Protein AF-A0A367FT89-F1 (afdb_monomer_lite)

Structure (mmCIF, N/CA/C/O backbone):
data_AF-A0A367FT89-F1
#
_entry.id   AF-A0A367FT89-F1
#
loop_
_atom_site.group_PDB
_atom_site.id
_atom_site.type_symbol
_atom_site.label_atom_id
_atom_site.label_alt_id
_atom_site.label_comp_id
_atom_site.label_asym_id
_atom_site.label_entity_id
_atom_site.label_seq_id
_atom_site.pdbx_PDB_ins_code
_atom_site.Cartn_x
_atom_site.Cartn_y
_atom_site.Cartn_z
_atom_site.occupancy
_atom_site.B_iso_or_equiv
_atom_site.auth_seq_id
_atom_site.auth_comp_id
_atom_site.auth_asym_id
_atom_site.auth_atom_id
_atom_site.pdbx_PDB_model_num
ATOM 1 N N . VAL A 1 1 ? -3.694 16.862 -49.836 1.00 70.50 1 VAL A N 1
ATOM 2 C CA . VAL A 1 1 ? -4.440 15.601 -49.627 1.00 70.50 1 VAL A CA 1
ATOM 3 C C . VAL A 1 1 ? -3.427 14.563 -49.186 1.00 70.50 1 VAL A C 1
ATOM 5 O O . VAL A 1 1 ? -2.463 14.368 -49.916 1.00 70.50 1 VAL A O 1
ATOM 8 N N . ASP A 1 2 ? -3.569 13.996 -47.986 1.00 71.12 2 ASP A N 1
ATOM 9 C CA . ASP A 1 2 ? -2.770 12.832 -47.578 1.00 71.12 2 ASP A CA 1
ATOM 10 C C . ASP A 1 2 ? -3.384 11.594 -48.240 1.00 71.12 2 ASP A C 1
ATOM 12 O O . ASP A 1 2 ? -4.555 11.295 -48.029 1.00 71.12 2 ASP A O 1
ATOM 16 N N . LEU A 1 3 ? -2.619 10.942 -49.113 1.00 81.75 3 LEU A N 1
ATOM 17 C CA . LEU A 1 3 ? -3.072 9.795 -49.907 1.00 81.75 3 LEU A CA 1
ATOM 18 C C . LEU A 1 3 ? -2.731 8.453 -49.251 1.00 81.75 3 LEU A C 1
ATOM 20 O O . LEU A 1 3 ? -3.185 7.413 -49.713 1.00 81.75 3 LEU A O 1
ATOM 24 N N . THR A 1 4 ? -1.899 8.472 -48.210 1.00 81.75 4 THR A N 1
ATOM 25 C CA . THR A 1 4 ? -1.273 7.266 -47.648 1.00 81.75 4 THR A CA 1
ATOM 26 C C . THR A 1 4 ? -1.582 7.071 -46.171 1.00 81.75 4 THR A C 1
ATOM 28 O O . THR A 1 4 ? -1.425 5.964 -45.664 1.00 81.75 4 THR A O 1
ATOM 31 N N . GLY A 1 5 ? -2.000 8.130 -45.469 1.00 80.12 5 GLY A N 1
ATOM 32 C CA . GLY A 1 5 ? -2.247 8.096 -44.028 1.00 80.12 5 GLY A CA 1
ATOM 33 C C . GLY A 1 5 ? -0.973 7.890 -43.206 1.00 80.12 5 GLY A C 1
ATOM 34 O O . GLY A 1 5 ? -1.047 7.584 -42.018 1.00 80.12 5 GLY A O 1
ATOM 35 N N . TRP A 1 6 ? 0.213 8.034 -43.813 1.00 84.50 6 TRP A N 1
ATOM 36 C CA . TRP A 1 6 ? 1.487 7.776 -43.137 1.00 84.50 6 TRP A CA 1
ATOM 37 C C . TRP A 1 6 ? 1.788 8.779 -42.020 1.00 84.50 6 TRP A C 1
ATOM 39 O O . TRP A 1 6 ? 2.529 8.469 -41.092 1.00 84.50 6 TRP A O 1
ATOM 49 N N . ASN A 1 7 ? 1.217 9.979 -42.106 1.00 86.12 7 ASN A N 1
ATOM 50 C CA . ASN A 1 7 ? 1.410 11.030 -41.110 1.00 86.12 7 ASN A CA 1
ATOM 51 C C . ASN A 1 7 ? 0.340 11.015 -40.010 1.00 86.12 7 ASN A C 1
ATOM 53 O O . ASN A 1 7 ? 0.368 11.873 -39.125 1.00 86.12 7 ASN A O 1
ATOM 57 N N . ASP A 1 8 ? -0.599 10.067 -40.058 1.00 87.06 8 ASP A N 1
ATOM 58 C CA . ASP A 1 8 ? -1.586 9.896 -39.003 1.00 87.06 8 ASP A CA 1
ATOM 59 C C . ASP A 1 8 ? -0.910 9.359 -37.733 1.00 87.06 8 ASP A C 1
ATOM 61 O O . ASP A 1 8 ? -0.255 8.313 -37.728 1.00 87.06 8 ASP A O 1
ATOM 65 N N . LYS A 1 9 ? -1.062 10.095 -36.630 1.00 82.56 9 LYS A N 1
ATOM 66 C CA . LYS A 1 9 ? -0.459 9.737 -35.345 1.00 82.56 9 LYS A CA 1
ATOM 67 C C . LYS A 1 9 ? -1.083 8.476 -34.762 1.00 82.56 9 LYS A C 1
ATOM 69 O O . LYS A 1 9 ? -0.363 7.733 -34.090 1.00 82.56 9 LYS A O 1
ATOM 74 N N . ASP A 1 10 ? -2.346 8.194 -35.069 1.00 82.88 10 ASP A N 1
ATOM 75 C CA . ASP A 1 10 ? -3.056 7.026 -34.548 1.00 82.88 10 ASP A CA 1
ATOM 76 C C . ASP A 1 10 ? -2.460 5.716 -35.098 1.00 82.88 10 ASP A C 1
ATOM 78 O O . ASP A 1 10 ? -2.379 4.705 -34.392 1.00 82.88 10 ASP A O 1
ATOM 82 N N . ASN A 1 11 ? -1.874 5.763 -36.301 1.00 89.12 11 ASN A N 1
ATOM 83 C CA . ASN A 1 11 ? -1.156 4.636 -36.903 1.00 89.12 11 ASN A CA 1
ATOM 84 C C . ASN A 1 11 ? 0.139 4.263 -36.163 1.00 89.12 11 ASN A C 1
ATOM 86 O O . ASN A 1 11 ? 0.617 3.131 -36.269 1.00 89.12 11 ASN A O 1
ATOM 90 N N . THR A 1 12 ? 0.691 5.164 -35.347 1.00 87.25 12 THR A N 1
ATOM 91 C CA . THR A 1 12 ? 1.943 4.917 -34.616 1.00 87.25 12 THR A CA 1
ATOM 92 C C . THR A 1 12 ? 1.822 3.732 -33.657 1.00 87.25 12 THR A C 1
ATOM 94 O O . THR A 1 12 ? 2.741 2.916 -33.557 1.00 87.25 12 THR A O 1
ATOM 97 N N . LEU A 1 13 ? 0.702 3.623 -32.935 1.00 88.06 13 LEU A N 1
ATOM 98 C CA . LEU A 1 13 ? 0.485 2.525 -31.988 1.00 88.06 13 LEU A CA 1
ATOM 99 C C . LEU A 1 13 ? 0.281 1.195 -32.716 1.00 88.06 13 LEU A C 1
ATOM 101 O O . LEU A 1 13 ? 0.865 0.188 -32.316 1.00 88.06 13 LEU A O 1
ATOM 105 N N . LEU A 1 14 ? -0.476 1.214 -33.817 1.00 91.00 14 LEU A N 1
ATOM 106 C CA . LEU A 1 14 ? -0.692 0.052 -34.680 1.00 91.00 14 LEU A CA 1
ATOM 107 C C . LEU A 1 14 ? 0.632 -0.506 -35.204 1.00 91.00 14 LEU A C 1
ATOM 109 O O . LEU A 1 14 ? 0.883 -1.705 -35.088 1.00 91.00 14 LEU A O 1
ATOM 113 N N . TRP A 1 15 ? 1.509 0.354 -35.720 1.00 93.50 15 TRP A N 1
ATOM 114 C CA . TRP A 1 15 ? 2.796 -0.084 -36.256 1.00 93.50 15 TRP A CA 1
ATOM 115 C C . TRP A 1 15 ? 3.766 -0.548 -35.177 1.00 93.50 15 TRP A C 1
ATOM 117 O O . TRP A 1 15 ? 4.441 -1.556 -35.374 1.00 93.50 15 TRP A O 1
ATOM 127 N N . ARG A 1 16 ? 3.828 0.129 -34.021 1.00 94.31 16 ARG A N 1
ATOM 128 C CA . ARG A 1 16 ? 4.668 -0.328 -32.900 1.00 94.31 16 ARG A CA 1
ATOM 129 C C . ARG A 1 16 ? 4.231 -1.696 -32.393 1.00 94.31 16 ARG A C 1
ATOM 131 O O . ARG A 1 16 ? 5.089 -2.531 -32.117 1.00 94.31 16 ARG A O 1
ATOM 138 N N . LYS A 1 17 ? 2.918 -1.927 -32.302 1.00 94.50 17 LYS A N 1
ATOM 139 C CA . LYS A 1 17 ? 2.364 -3.233 -31.949 1.00 94.50 17 LYS A CA 1
ATOM 140 C C . LYS A 1 17 ? 2.741 -4.282 -32.991 1.00 94.50 17 LYS A C 1
ATOM 142 O O . LYS A 1 17 ? 3.370 -5.268 -32.631 1.00 94.50 17 LYS A O 1
ATOM 147 N N . ALA A 1 18 ? 2.439 -4.034 -34.266 1.00 95.25 18 ALA A N 1
ATOM 148 C CA . ALA A 1 18 ? 2.742 -4.974 -35.342 1.00 95.25 18 ALA A CA 1
ATOM 149 C C . ALA A 1 18 ? 4.236 -5.334 -35.384 1.00 95.25 18 ALA A C 1
ATOM 151 O O . ALA A 1 18 ? 4.592 -6.502 -35.499 1.00 95.25 18 ALA A O 1
ATOM 152 N N . TRP A 1 19 ? 5.120 -4.347 -35.231 1.00 96.19 19 TRP A N 1
ATOM 153 C CA . TRP A 1 19 ? 6.561 -4.578 -35.180 1.00 96.19 19 TRP A CA 1
ATOM 154 C C . TRP A 1 19 ? 6.984 -5.438 -33.981 1.00 96.19 19 TRP A C 1
ATOM 156 O O . TRP A 1 19 ? 7.795 -6.352 -34.147 1.00 96.19 19 TRP A O 1
ATOM 166 N N . ALA A 1 20 ? 6.436 -5.175 -32.790 1.00 96.31 20 ALA A N 1
ATOM 167 C CA . ALA A 1 20 ? 6.713 -5.982 -31.604 1.00 96.31 20 ALA A CA 1
ATOM 168 C C . ALA A 1 20 ? 6.235 -7.432 -31.791 1.00 96.31 20 ALA A C 1
ATOM 170 O O . ALA A 1 20 ? 6.992 -8.354 -31.497 1.00 96.31 20 ALA A O 1
ATOM 171 N N . ASP A 1 21 ? 5.034 -7.626 -32.341 1.00 96.50 21 ASP A N 1
ATOM 172 C CA . ASP A 1 21 ? 4.449 -8.943 -32.613 1.00 96.50 21 ASP A CA 1
ATOM 173 C C . ASP A 1 21 ? 5.326 -9.740 -33.599 1.00 96.50 21 ASP A C 1
ATOM 175 O O . ASP A 1 21 ? 5.809 -10.820 -33.262 1.00 96.50 21 ASP A O 1
ATOM 179 N N . PHE A 1 22 ? 5.661 -9.164 -34.762 1.00 96.81 22 PHE A N 1
ATOM 180 C CA . PHE A 1 22 ? 6.540 -9.816 -35.745 1.00 96.81 22 PHE A CA 1
ATOM 181 C C . PHE A 1 22 ? 7.929 -10.145 -35.187 1.00 96.81 22 PHE A C 1
ATOM 183 O O . PHE A 1 22 ? 8.507 -11.185 -35.510 1.00 96.81 22 PHE A O 1
ATOM 190 N N . THR A 1 23 ? 8.489 -9.258 -34.362 1.00 96.94 23 THR A N 1
ATOM 191 C CA . THR A 1 23 ? 9.811 -9.487 -33.769 1.00 96.94 23 THR A CA 1
ATOM 192 C C . THR A 1 23 ? 9.763 -10.614 -32.740 1.00 96.94 23 THR A C 1
ATOM 194 O O . THR A 1 23 ? 10.658 -11.457 -32.720 1.00 96.94 23 THR A O 1
ATOM 197 N N . ASN A 1 24 ? 8.711 -10.673 -31.921 1.00 96.94 24 ASN A N 1
ATOM 198 C CA . ASN A 1 24 ? 8.515 -11.742 -30.943 1.00 96.94 24 ASN A CA 1
ATOM 199 C C . ASN A 1 24 ? 8.315 -13.106 -31.611 1.00 96.94 24 ASN A C 1
ATOM 201 O O . ASN A 1 24 ? 8.936 -14.073 -31.171 1.00 96.94 24 ASN A O 1
ATOM 205 N N . ASP A 1 25 ? 7.550 -13.172 -32.704 1.00 96.81 25 ASP A N 1
ATOM 206 C CA . ASP A 1 25 ? 7.394 -14.393 -33.504 1.00 96.81 25 ASP A CA 1
ATOM 207 C C . ASP A 1 25 ? 8.749 -14.903 -34.013 1.00 96.81 25 ASP A C 1
ATOM 209 O O . ASP A 1 25 ? 9.037 -16.102 -33.998 1.00 96.81 25 ASP A O 1
ATOM 213 N N . PHE A 1 26 ? 9.613 -13.990 -34.466 1.00 97.00 26 PHE A N 1
ATOM 214 C CA . PHE A 1 26 ? 10.950 -14.348 -34.926 1.00 97.00 26 PHE A CA 1
ATOM 215 C C . PHE A 1 26 ? 11.853 -14.800 -33.770 1.00 97.00 26 PHE A C 1
ATOM 217 O O . PHE A 1 26 ? 12.565 -15.795 -33.910 1.00 97.00 26 PHE A O 1
ATOM 224 N N . LEU A 1 27 ? 11.819 -14.112 -32.625 1.00 96.69 27 LEU A N 1
ATOM 225 C CA . LEU A 1 27 ? 12.572 -14.500 -31.428 1.00 96.69 27 LEU A CA 1
ATOM 226 C C . LEU A 1 27 ? 12.170 -15.898 -30.947 1.00 96.69 27 LEU A C 1
ATOM 228 O O . LEU A 1 27 ? 13.041 -16.718 -30.663 1.00 96.69 27 LEU A O 1
ATOM 232 N N . GLU A 1 28 ? 10.874 -16.203 -30.934 1.00 96.19 28 GLU A N 1
ATOM 233 C CA . GLU A 1 28 ? 10.354 -17.516 -30.554 1.00 96.19 28 GLU A CA 1
ATOM 234 C C . GLU A 1 28 ? 10.804 -18.622 -31.515 1.00 96.19 28 GLU A C 1
ATOM 236 O O . GLU A 1 28 ? 11.313 -19.649 -31.067 1.00 96.19 28 GLU A O 1
ATOM 241 N N . ARG A 1 29 ? 10.715 -18.394 -32.833 1.00 96.19 29 ARG A N 1
ATOM 242 C CA . ARG A 1 29 ? 11.187 -19.357 -33.848 1.00 96.19 29 ARG A CA 1
ATOM 243 C C . ARG A 1 29 ? 12.678 -19.672 -33.736 1.00 96.19 29 ARG A C 1
ATOM 245 O O . ARG A 1 29 ? 13.091 -20.764 -34.110 1.00 96.19 29 ARG A O 1
ATOM 252 N N . ASN A 1 30 ? 13.474 -18.734 -33.228 1.00 96.00 30 ASN A N 1
ATOM 253 C CA . ASN A 1 30 ? 14.908 -18.917 -33.001 1.00 96.00 30 ASN A CA 1
ATOM 254 C C . ASN A 1 30 ? 15.244 -19.390 -31.574 1.00 96.00 30 ASN A C 1
ATOM 256 O O . ASN A 1 30 ? 16.420 -19.497 -31.233 1.00 96.00 30 ASN A O 1
ATOM 260 N N . GLY A 1 31 ? 14.242 -19.672 -30.734 1.00 95.06 31 GLY A N 1
ATOM 261 C CA . GLY A 1 31 ? 14.443 -20.158 -29.367 1.00 95.06 31 GLY A CA 1
ATOM 262 C C . GLY A 1 31 ? 14.929 -19.100 -28.368 1.00 95.06 31 GLY A C 1
ATOM 263 O O . GLY A 1 31 ? 15.429 -19.458 -27.304 1.00 95.06 31 GLY A O 1
ATOM 264 N N . SER A 1 32 ? 14.791 -17.808 -28.681 1.00 95.06 32 SER A N 1
ATOM 265 C CA . SER A 1 32 ? 15.163 -16.709 -27.782 1.00 95.06 32 SER A CA 1
ATOM 266 C C . SER A 1 32 ? 14.066 -16.482 -26.726 1.00 95.06 32 SER A C 1
ATOM 268 O O . SER A 1 32 ? 12.891 -16.338 -27.093 1.00 95.06 32 SER A O 1
ATOM 270 N N . PRO A 1 33 ? 14.388 -16.431 -25.419 1.00 93.62 33 PRO A N 1
ATOM 271 C CA . PRO A 1 33 ? 13.406 -16.180 -24.358 1.00 93.62 33 PRO A CA 1
ATOM 272 C C . PRO A 1 33 ? 12.979 -14.707 -24.240 1.00 93.62 33 PRO A C 1
ATOM 274 O O . PRO A 1 33 ? 11.977 -14.403 -23.593 1.00 93.62 33 PRO A O 1
ATOM 277 N N . GLU A 1 34 ? 13.719 -13.776 -24.838 1.00 93.50 34 GLU A N 1
ATOM 278 C CA . GLU A 1 34 ? 13.441 -12.344 -24.785 1.00 93.50 34 GLU A CA 1
ATOM 279 C C . GLU A 1 34 ? 12.112 -12.005 -25.469 1.00 93.50 34 GLU A C 1
ATOM 281 O O . GLU A 1 34 ? 11.731 -12.603 -26.476 1.00 93.50 34 GLU A O 1
ATOM 286 N N . ARG A 1 35 ? 11.394 -11.019 -24.923 1.00 94.06 35 ARG A N 1
ATOM 287 C CA . ARG A 1 35 ? 10.146 -10.503 -25.493 1.00 94.06 35 ARG A CA 1
ATOM 288 C C . ARG A 1 35 ? 10.147 -8.985 -25.472 1.00 94.06 35 ARG A C 1
ATOM 290 O O . ARG A 1 35 ? 10.570 -8.363 -24.496 1.00 94.06 35 ARG A O 1
ATOM 297 N N . ILE A 1 36 ? 9.648 -8.404 -26.551 1.00 93.19 36 ILE A N 1
ATOM 298 C CA . ILE A 1 36 ? 9.508 -6.968 -26.744 1.00 93.19 36 ILE A CA 1
ATOM 299 C C . ILE A 1 36 ? 8.041 -6.595 -26.540 1.00 93.19 36 ILE A C 1
ATOM 301 O O . ILE A 1 36 ? 7.146 -7.234 -27.087 1.00 93.19 36 ILE A O 1
ATOM 305 N N . ASP A 1 37 ? 7.794 -5.548 -25.759 1.00 92.75 37 ASP A N 1
ATOM 306 C CA . ASP A 1 37 ? 6.465 -4.966 -25.572 1.00 92.75 37 ASP A CA 1
ATOM 307 C C . ASP A 1 37 ? 6.507 -3.514 -26.061 1.00 92.75 37 ASP A C 1
ATOM 309 O O . ASP A 1 37 ? 7.448 -2.777 -25.763 1.00 92.75 37 ASP A O 1
ATOM 313 N N . HIS A 1 38 ? 5.509 -3.121 -26.849 1.00 90.50 38 HIS A N 1
ATOM 314 C CA . HIS A 1 38 ? 5.387 -1.769 -27.394 1.00 90.50 38 HIS A CA 1
ATOM 315 C C . HIS A 1 38 ? 4.827 -0.773 -26.371 1.00 90.50 38 HIS A C 1
ATOM 317 O O . HIS A 1 38 ? 4.905 0.439 -26.587 1.00 90.50 38 HIS A O 1
ATOM 323 N N . ARG A 1 39 ? 4.243 -1.282 -25.282 1.00 91.44 39 ARG A N 1
ATOM 324 C CA . ARG A 1 39 ? 3.668 -0.494 -24.197 1.00 91.44 39 ARG A CA 1
ATOM 325 C C . ARG A 1 39 ? 4.749 0.042 -23.268 1.00 91.44 39 ARG A C 1
ATOM 327 O O . ARG A 1 39 ? 5.792 -0.575 -23.050 1.00 91.44 39 ARG A O 1
ATOM 334 N N . SER A 1 40 ? 4.460 1.184 -22.667 1.00 88.94 40 SER A N 1
ATOM 335 C CA . SER A 1 40 ? 5.267 1.765 -21.597 1.00 88.94 40 SER A CA 1
ATOM 336 C C . SER A 1 40 ? 5.265 0.889 -20.335 1.00 88.94 40 SER A C 1
ATOM 338 O O . SER A 1 40 ? 4.369 0.071 -20.120 1.00 88.94 40 SER A O 1
ATOM 340 N N . ASN A 1 41 ? 6.245 1.091 -19.447 1.00 88.62 41 ASN A N 1
ATOM 341 C CA . ASN A 1 41 ? 6.276 0.410 -18.144 1.00 88.62 41 ASN A CA 1
ATOM 342 C C . ASN A 1 41 ? 4.985 0.646 -17.342 1.00 88.62 41 ASN A C 1
ATOM 344 O O . ASN A 1 41 ? 4.451 -0.296 -16.761 1.00 88.62 41 ASN A O 1
ATOM 348 N N . ALA A 1 42 ? 4.448 1.869 -17.384 1.00 88.69 42 ALA A N 1
ATOM 349 C CA . ALA A 1 42 ? 3.207 2.230 -16.704 1.00 88.69 42 ALA A CA 1
ATOM 350 C C . ALA A 1 42 ? 2.005 1.420 -17.221 1.00 88.69 42 ALA A C 1
ATOM 352 O O . ALA A 1 42 ? 1.277 0.826 -16.433 1.00 88.69 42 ALA A O 1
ATOM 353 N N . GLU A 1 43 ? 1.840 1.310 -18.541 1.00 90.19 43 GLU A N 1
ATOM 354 C CA . GLU A 1 43 ? 0.771 0.508 -19.164 1.00 90.19 43 GLU A CA 1
ATOM 355 C C . GLU A 1 43 ? 0.910 -0.998 -18.893 1.00 90.19 43 GLU A C 1
ATOM 357 O O . GLU A 1 43 ? -0.066 -1.745 -18.972 1.00 90.19 43 GLU A O 1
ATOM 362 N N . ARG A 1 44 ? 2.122 -1.459 -18.569 1.00 90.19 44 ARG A N 1
ATOM 363 C CA . ARG A 1 44 ? 2.405 -2.846 -18.179 1.00 90.19 44 ARG A CA 1
ATOM 364 C C . ARG A 1 44 ? 2.266 -3.089 -16.671 1.00 90.19 44 ARG A C 1
ATOM 366 O O . ARG A 1 44 ? 2.411 -4.232 -16.246 1.00 90.19 44 ARG A O 1
ATOM 373 N N . GLY A 1 45 ? 2.020 -2.054 -15.862 1.00 89.12 45 GLY A N 1
ATOM 374 C CA . GLY A 1 45 ? 2.002 -2.157 -14.395 1.00 89.12 45 GLY A CA 1
ATOM 375 C C . GLY A 1 45 ? 3.383 -2.436 -13.779 1.00 89.12 45 GLY A C 1
ATOM 376 O O . GLY A 1 45 ? 3.502 -3.045 -12.709 1.00 89.12 45 GLY A O 1
ATOM 377 N N . ILE A 1 46 ? 4.447 -2.048 -14.482 1.00 89.00 46 ILE A N 1
ATOM 378 C CA . ILE A 1 46 ? 5.830 -2.195 -14.037 1.00 89.00 46 ILE A CA 1
ATOM 379 C C . ILE A 1 46 ? 6.251 -0.883 -13.371 1.00 89.00 46 ILE A C 1
ATOM 381 O O . ILE A 1 46 ? 6.419 0.127 -14.047 1.00 89.00 46 ILE A O 1
ATOM 385 N N . ASP A 1 47 ? 6.498 -0.916 -12.060 1.00 87.81 47 ASP A N 1
ATOM 386 C CA . ASP A 1 47 ? 6.918 0.269 -11.287 1.00 87.81 47 ASP A CA 1
ATOM 387 C C . ASP A 1 47 ? 8.434 0.539 -11.394 1.00 87.81 47 ASP A C 1
ATOM 389 O O . ASP A 1 47 ? 9.009 1.272 -10.593 1.00 87.81 47 ASP A O 1
ATOM 393 N N . GLU A 1 48 ? 9.116 -0.086 -12.356 1.00 91.19 48 GLU A N 1
ATOM 394 C CA . GLU A 1 48 ? 10.545 0.118 -12.586 1.00 91.19 48 GLU A CA 1
ATOM 395 C C . GLU A 1 48 ? 10.801 1.388 -13.398 1.00 91.19 48 GLU A C 1
ATOM 397 O O . GLU A 1 48 ? 10.143 1.668 -14.407 1.00 91.19 48 GLU A O 1
ATOM 402 N N . ILE A 1 49 ? 11.832 2.123 -12.991 1.00 90.69 49 ILE A N 1
ATOM 403 C CA . ILE A 1 49 ? 12.276 3.343 -13.656 1.00 90.69 49 ILE A CA 1
ATOM 404 C C . ILE A 1 49 ? 12.980 2.952 -14.969 1.00 90.69 49 ILE A C 1
ATOM 406 O O . ILE A 1 49 ? 13.906 2.132 -14.939 1.00 90.69 49 ILE A O 1
ATOM 410 N N . PRO A 1 50 ? 12.576 3.507 -16.127 1.00 91.38 50 PRO A N 1
ATOM 411 C CA . PRO A 1 50 ? 13.215 3.208 -17.403 1.00 91.38 50 PRO A CA 1
ATOM 412 C C . PRO A 1 50 ? 14.624 3.810 -17.477 1.00 91.38 50 PRO A C 1
ATOM 414 O O . PRO A 1 50 ? 14.872 4.924 -17.020 1.00 91.38 50 PRO A O 1
ATOM 417 N N . THR A 1 51 ? 15.554 3.084 -18.096 1.00 92.69 51 THR A N 1
ATOM 418 C CA . THR A 1 51 ? 16.914 3.575 -18.359 1.00 92.69 51 THR A CA 1
ATOM 419 C C . THR A 1 51 ? 16.941 4.583 -19.503 1.00 92.69 51 THR A C 1
ATOM 421 O O . THR A 1 51 ? 16.160 4.486 -20.451 1.00 92.69 51 THR A O 1
ATOM 424 N N . VAL A 1 52 ? 17.905 5.500 -19.475 1.00 91.81 52 VAL A N 1
ATOM 425 C CA . VAL A 1 52 ? 18.109 6.497 -20.529 1.00 91.81 52 VAL A CA 1
ATOM 426 C C . VAL A 1 52 ? 18.999 5.931 -21.636 1.00 91.81 52 VAL A C 1
ATOM 428 O O . VAL A 1 52 ? 20.039 5.320 -21.374 1.00 91.81 52 VAL A O 1
ATOM 431 N N . HIS A 1 53 ? 18.628 6.167 -22.897 1.00 90.38 53 HIS A N 1
ATOM 432 C CA . HIS A 1 53 ? 19.465 5.794 -24.035 1.00 90.38 53 HIS A CA 1
ATOM 433 C C . HIS A 1 53 ? 20.805 6.552 -24.005 1.00 90.38 53 HIS A C 1
ATOM 435 O O . HIS A 1 53 ? 20.858 7.785 -24.026 1.00 90.38 53 HIS A O 1
ATOM 441 N N . MET A 1 54 ? 21.906 5.802 -23.972 1.00 88.88 54 MET A N 1
ATOM 442 C CA . MET A 1 54 ? 23.250 6.366 -23.821 1.00 88.88 54 MET A CA 1
ATOM 443 C C . MET A 1 54 ? 23.730 7.134 -25.060 1.00 88.88 54 MET A C 1
ATOM 445 O O . MET A 1 54 ? 24.364 8.181 -24.927 1.00 88.88 54 MET A O 1
ATOM 449 N N . GLY A 1 55 ? 23.402 6.649 -26.258 1.00 90.06 55 GLY A N 1
ATOM 450 C CA . GLY A 1 55 ? 23.991 7.123 -27.510 1.00 90.06 55 GLY A CA 1
ATOM 451 C C . GLY A 1 55 ? 25.388 6.546 -27.771 1.00 90.06 55 GLY A C 1
ATOM 452 O O . GLY A 1 55 ? 26.049 6.004 -26.881 1.00 90.06 55 GLY A O 1
ATOM 453 N N . VAL A 1 56 ? 25.844 6.663 -29.021 1.00 90.31 56 VAL A N 1
ATOM 454 C CA . VAL A 1 56 ? 27.081 6.022 -29.507 1.00 90.31 56 VAL A CA 1
ATOM 455 C C . VAL A 1 56 ? 28.326 6.541 -28.780 1.00 90.31 56 VAL A C 1
ATOM 457 O O . VAL A 1 56 ? 29.153 5.740 -28.349 1.00 90.31 56 VAL A O 1
ATOM 460 N N . ALA A 1 57 ? 28.441 7.859 -28.588 1.00 88.12 57 ALA A N 1
ATOM 461 C CA . ALA A 1 57 ? 29.602 8.480 -27.947 1.00 88.12 57 ALA A CA 1
ATOM 462 C C . ALA A 1 57 ? 29.789 8.005 -26.496 1.00 88.12 57 ALA A C 1
ATOM 464 O O . ALA A 1 57 ? 30.864 7.530 -26.133 1.00 88.12 57 ALA A O 1
ATOM 465 N N . ALA A 1 58 ? 28.724 8.047 -25.687 1.00 87.44 58 ALA A N 1
ATOM 466 C CA . ALA A 1 58 ? 28.788 7.605 -24.297 1.00 87.44 58 ALA A CA 1
ATOM 467 C C . ALA A 1 58 ? 29.088 6.099 -24.189 1.00 87.44 58 ALA A C 1
ATOM 469 O O . ALA A 1 58 ? 29.889 5.686 -23.357 1.00 87.44 58 ALA A O 1
ATOM 470 N N . CYS A 1 59 ? 28.515 5.275 -25.076 1.00 88.69 59 CYS A N 1
ATOM 471 C CA . CYS A 1 59 ? 28.809 3.841 -25.118 1.00 88.69 59 CYS A CA 1
ATOM 472 C C . CYS A 1 59 ? 30.289 3.556 -25.435 1.00 88.69 59 CYS A C 1
ATOM 474 O O . CYS A 1 59 ? 30.900 2.690 -24.812 1.00 88.69 59 CYS A O 1
ATOM 476 N N . GLN A 1 60 ? 30.893 4.293 -26.374 1.00 92.56 60 GLN A N 1
ATOM 477 C CA . GLN A 1 60 ? 32.314 4.141 -26.701 1.00 92.56 60 GLN A CA 1
ATOM 478 C C . GLN A 1 60 ? 33.233 4.560 -25.547 1.00 92.56 60 GLN A C 1
ATOM 480 O O . GLN A 1 60 ? 34.254 3.911 -25.327 1.00 92.56 60 GLN A O 1
ATOM 485 N N . MET A 1 61 ? 32.882 5.618 -24.811 1.00 90.69 61 MET A N 1
ATOM 486 C CA . MET A 1 61 ? 33.642 6.061 -23.637 1.00 90.69 61 MET A CA 1
ATOM 487 C C . MET A 1 61 ? 33.601 5.016 -22.515 1.00 90.69 61 MET A C 1
ATOM 489 O O . MET A 1 61 ? 34.660 4.624 -22.025 1.00 90.69 61 MET A O 1
ATOM 493 N N . GLU A 1 62 ? 32.422 4.470 -22.196 1.00 90.56 62 GLU A N 1
ATOM 494 C CA . GLU A 1 62 ? 32.290 3.399 -21.191 1.00 90.56 62 GLU A CA 1
ATOM 495 C C . GLU A 1 62 ? 33.046 2.128 -21.600 1.00 90.56 62 GLU A C 1
ATOM 497 O O . GLU A 1 62 ? 33.696 1.506 -20.765 1.00 90.56 62 GLU A O 1
ATOM 502 N N . LYS A 1 63 ? 33.040 1.758 -22.893 1.00 90.88 63 LYS A N 1
ATOM 503 C CA . LYS A 1 63 ? 33.837 0.620 -23.397 1.00 90.88 63 LYS A CA 1
ATOM 504 C C . LYS A 1 63 ? 35.340 0.805 -23.186 1.00 90.88 63 LYS A C 1
ATOM 506 O O . LYS A 1 63 ? 36.055 -0.181 -23.050 1.00 90.88 63 LYS A O 1
ATOM 511 N N . LYS A 1 64 ? 35.818 2.051 -23.162 1.00 92.75 64 LYS A N 1
ATOM 512 C CA . LYS A 1 64 ? 37.212 2.401 -22.850 1.00 92.75 64 LYS A CA 1
ATOM 513 C C . LYS A 1 64 ? 37.468 2.544 -21.342 1.00 92.75 64 LYS A C 1
ATOM 515 O O . LYS A 1 64 ? 38.565 2.934 -20.959 1.00 92.75 64 LYS A O 1
ATOM 520 N N . GLY A 1 65 ? 36.478 2.254 -20.496 1.00 90.81 65 GLY A N 1
ATOM 521 C CA . GLY A 1 65 ? 36.568 2.378 -19.040 1.00 90.81 65 GLY A CA 1
ATOM 522 C C . GLY A 1 65 ? 36.378 3.803 -18.510 1.00 90.81 65 GLY A C 1
ATOM 523 O O . GLY A 1 65 ? 36.613 4.041 -17.329 1.00 90.81 65 GLY A O 1
ATOM 524 N N . ILE A 1 66 ? 35.958 4.755 -19.352 1.00 92.38 66 ILE A N 1
ATOM 525 C CA . ILE A 1 66 ? 35.686 6.134 -18.934 1.00 92.38 66 ILE A CA 1
ATOM 526 C C . ILE A 1 66 ? 34.214 6.236 -18.537 1.00 92.38 66 ILE A C 1
ATOM 528 O O . ILE A 1 66 ? 33.327 6.091 -19.380 1.00 92.38 66 ILE A O 1
ATOM 532 N N . ALA A 1 67 ? 33.961 6.507 -17.257 1.00 91.25 67 ALA A N 1
ATOM 533 C CA . ALA A 1 67 ? 32.608 6.688 -16.750 1.00 91.25 67 ALA A CA 1
ATOM 534 C C . ALA A 1 67 ? 31.960 7.952 -17.338 1.00 91.25 67 ALA A C 1
ATOM 536 O O . ALA A 1 67 ? 32.551 9.030 -17.374 1.00 91.25 67 ALA A O 1
ATOM 537 N N . THR A 1 68 ? 30.717 7.806 -17.778 1.00 92.81 68 THR A N 1
ATOM 538 C CA . THR A 1 68 ? 29.873 8.863 -18.328 1.00 92.81 68 THR A CA 1
ATOM 539 C C . THR A 1 68 ? 28.707 9.134 -17.390 1.00 92.81 68 THR A C 1
ATOM 541 O O . THR A 1 68 ? 28.215 8.230 -16.714 1.00 92.81 68 THR A O 1
ATOM 544 N N . GLU A 1 69 ? 28.205 10.366 -17.388 1.00 91.44 69 GLU A N 1
ATOM 545 C CA . GLU A 1 69 ? 27.047 10.755 -16.575 1.00 91.44 69 GLU A CA 1
ATOM 546 C C . GLU A 1 69 ? 25.816 9.882 -16.874 1.00 91.44 69 GLU A C 1
ATOM 548 O O . GLU A 1 69 ? 25.169 9.369 -15.965 1.00 91.44 69 GLU A O 1
ATOM 553 N N . LYS A 1 70 ? 25.540 9.622 -18.160 1.00 90.75 70 LYS A N 1
ATOM 554 C CA . LYS A 1 70 ? 24.437 8.741 -18.581 1.00 90.75 70 LYS A CA 1
ATOM 555 C C . LYS A 1 70 ? 24.641 7.288 -18.144 1.00 90.75 70 LYS A C 1
ATOM 557 O O . LYS A 1 70 ? 23.671 6.617 -17.794 1.00 90.75 70 LYS A O 1
ATOM 562 N N . GLY A 1 71 ? 25.878 6.792 -18.175 1.00 92.44 71 GLY A N 1
ATOM 563 C CA . GLY A 1 71 ? 26.210 5.458 -17.681 1.00 92.44 71 GLY A CA 1
ATOM 564 C C . GLY A 1 71 ? 25.999 5.342 -16.174 1.00 92.44 71 GLY A C 1
ATOM 565 O O . GLY A 1 71 ? 25.381 4.381 -15.714 1.00 92.44 71 GLY A O 1
ATOM 566 N N . GLU A 1 72 ? 26.428 6.349 -15.411 1.00 93.25 72 GLU A N 1
ATOM 567 C CA . GLU A 1 72 ? 26.231 6.389 -13.960 1.00 93.25 72 GLU A CA 1
ATOM 568 C C . GLU A 1 72 ? 24.753 6.492 -13.583 1.00 93.25 72 GLU A C 1
ATOM 570 O O . GLU A 1 72 ? 24.279 5.751 -12.721 1.00 93.25 72 GLU A O 1
ATOM 575 N N . LEU A 1 73 ? 23.993 7.322 -14.299 1.00 93.38 73 LEU A N 1
ATOM 576 C CA . LEU A 1 73 ? 22.546 7.413 -14.140 1.00 93.38 73 LEU A CA 1
ATOM 577 C C . LEU A 1 73 ? 21.876 6.047 -14.346 1.00 93.38 73 LEU A C 1
ATOM 579 O O . LEU A 1 73 ? 21.090 5.617 -13.505 1.00 93.38 73 LEU A O 1
ATOM 583 N N . ASN A 1 74 ? 22.224 5.322 -15.412 1.00 94.38 74 ASN A N 1
ATOM 584 C CA . ASN A 1 74 ? 21.667 3.993 -15.66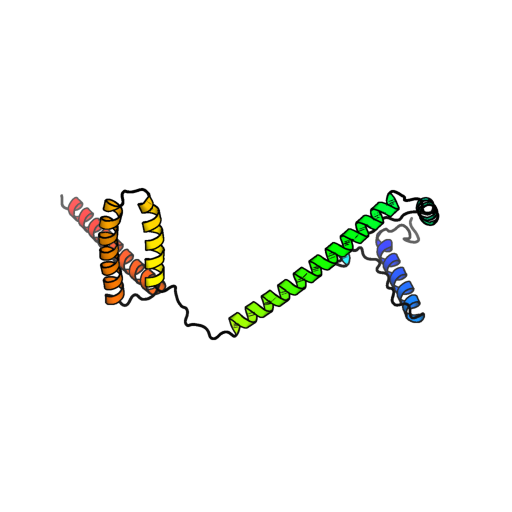6 1.00 94.38 74 ASN A CA 1
ATOM 585 C C . ASN A 1 74 ? 22.077 2.964 -14.603 1.00 94.38 74 ASN A C 1
ATOM 587 O O . ASN A 1 74 ? 21.251 2.138 -14.214 1.00 94.38 74 ASN A O 1
ATOM 591 N N . ARG A 1 75 ? 23.313 3.021 -14.086 1.00 94.38 75 ARG A N 1
ATOM 592 C CA . ARG A 1 75 ? 23.745 2.182 -12.954 1.00 94.38 75 ARG A CA 1
ATOM 593 C C . ARG A 1 75 ? 22.934 2.480 -11.693 1.00 94.38 75 ARG A C 1
ATOM 595 O O . ARG A 1 75 ? 22.515 1.546 -11.009 1.00 94.38 75 ARG A O 1
ATOM 602 N N . SER A 1 76 ? 22.681 3.755 -11.404 1.00 95.19 76 SER A N 1
ATOM 603 C CA . SER A 1 76 ? 21.833 4.184 -10.288 1.00 95.19 76 SER A CA 1
ATOM 604 C C . SER A 1 76 ? 20.392 3.691 -10.455 1.00 95.19 76 SER A C 1
ATOM 606 O O . SER A 1 76 ? 19.871 3.018 -9.569 1.00 95.19 76 SER A O 1
ATOM 608 N N . ILE A 1 77 ? 19.790 3.889 -11.635 1.00 94.25 77 ILE A N 1
ATOM 609 C CA . ILE A 1 77 ? 18.447 3.387 -11.976 1.00 94.25 77 ILE A CA 1
ATOM 610 C C . ILE A 1 77 ? 18.356 1.871 -11.770 1.00 94.25 77 ILE A C 1
ATOM 612 O O . ILE A 1 77 ? 17.415 1.384 -11.146 1.00 94.25 77 ILE A O 1
ATOM 616 N N . GLN A 1 78 ? 19.352 1.107 -12.227 1.00 94.25 78 GLN A N 1
ATOM 617 C CA . GLN A 1 78 ? 19.373 -0.346 -12.042 1.00 94.25 78 GLN A CA 1
ATOM 618 C C . GLN A 1 78 ? 19.433 -0.753 -10.565 1.00 94.25 78 GLN A C 1
ATOM 620 O O . GLN A 1 78 ? 18.755 -1.707 -10.178 1.00 94.25 78 GLN A O 1
ATOM 625 N N . LYS A 1 79 ? 20.225 -0.056 -9.738 1.00 96.69 79 LYS A N 1
ATOM 626 C CA . LYS A 1 79 ? 20.268 -0.292 -8.284 1.00 96.69 79 LYS A CA 1
ATOM 627 C C . LYS A 1 79 ? 18.908 0.000 -7.649 1.00 96.69 79 LYS A C 1
ATOM 629 O O . LYS A 1 79 ? 18.402 -0.834 -6.904 1.00 96.69 79 LYS A O 1
ATOM 634 N N . THR A 1 80 ? 18.282 1.117 -8.007 1.00 94.94 80 THR A N 1
ATOM 635 C CA . THR A 1 80 ? 16.945 1.487 -7.525 1.00 94.94 80 THR A CA 1
ATOM 636 C C . THR A 1 80 ? 15.889 0.458 -7.929 1.00 94.94 80 THR A C 1
ATOM 638 O O . THR A 1 80 ? 15.117 0.017 -7.084 1.00 94.94 80 THR A O 1
ATOM 641 N N . ASN A 1 81 ? 15.896 -0.021 -9.176 1.00 95.56 81 ASN A N 1
ATOM 642 C CA . ASN A 1 81 ? 14.950 -1.045 -9.629 1.00 95.56 81 ASN A CA 1
ATOM 643 C 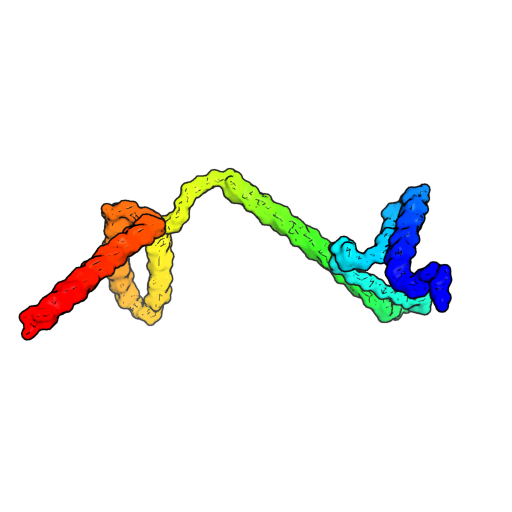C . ASN A 1 81 ? 15.129 -2.381 -8.887 1.00 95.56 81 ASN A C 1
ATOM 645 O O . ASN A 1 81 ? 14.143 -3.066 -8.625 1.00 95.56 81 ASN A O 1
ATOM 649 N N . ARG A 1 82 ? 16.360 -2.752 -8.497 1.00 95.19 82 ARG A N 1
ATOM 650 C CA . ARG A 1 82 ? 16.586 -3.927 -7.632 1.00 95.19 82 ARG A CA 1
ATOM 651 C C . ARG A 1 82 ? 15.901 -3.754 -6.276 1.00 95.19 82 ARG A C 1
ATOM 653 O O . ARG A 1 82 ? 15.147 -4.636 -5.878 1.00 95.19 82 ARG A O 1
ATOM 660 N N . LEU A 1 83 ? 16.081 -2.597 -5.636 1.00 95.38 83 LEU A N 1
ATOM 661 C CA . LEU A 1 83 ? 15.427 -2.280 -4.362 1.00 95.38 83 LEU A CA 1
ATOM 662 C C . LEU A 1 83 ? 13.895 -2.279 -4.486 1.00 95.38 83 LEU A C 1
ATOM 664 O O . LEU A 1 83 ? 13.213 -2.849 -3.639 1.00 95.38 83 LEU A O 1
ATOM 668 N N . ILE A 1 84 ? 13.342 -1.709 -5.564 1.00 93.75 84 ILE A N 1
ATOM 669 C CA . ILE A 1 84 ? 11.891 -1.715 -5.828 1.00 93.75 84 ILE A CA 1
ATOM 670 C C . ILE A 1 84 ? 11.353 -3.153 -5.892 1.00 93.75 84 ILE A C 1
ATOM 672 O O . ILE A 1 84 ? 10.324 -3.455 -5.281 1.00 93.75 84 ILE A O 1
ATOM 676 N N . ARG A 1 85 ? 12.052 -4.062 -6.584 1.00 93.81 85 ARG A N 1
ATOM 677 C CA . ARG A 1 85 ? 11.654 -5.479 -6.657 1.00 93.81 85 ARG A CA 1
ATOM 678 C C . ARG A 1 85 ? 11.702 -6.166 -5.296 1.00 93.81 85 ARG A C 1
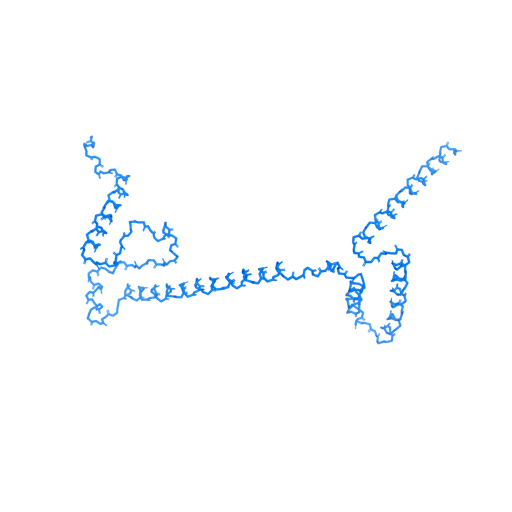ATOM 680 O O . ARG A 1 85 ? 10.776 -6.902 -4.963 1.00 93.81 85 ARG A O 1
ATOM 687 N N . GLU A 1 86 ? 12.748 -5.919 -4.513 1.00 95.62 86 GLU A N 1
ATOM 688 C CA . GLU A 1 86 ? 12.894 -6.484 -3.166 1.00 95.62 86 GLU A CA 1
ATOM 689 C C . GLU A 1 86 ? 11.769 -6.021 -2.233 1.00 95.62 86 GLU A C 1
ATOM 691 O O . GLU A 1 86 ? 11.129 -6.851 -1.585 1.00 95.62 86 GLU A O 1
ATOM 696 N N . ILE A 1 87 ? 11.460 -4.721 -2.226 1.00 94.69 87 ILE A N 1
ATOM 697 C CA . ILE A 1 87 ? 10.354 -4.153 -1.442 1.00 94.69 87 ILE A CA 1
ATOM 698 C C . ILE A 1 87 ? 9.023 -4.782 -1.862 1.00 94.69 87 ILE A C 1
ATOM 700 O O . ILE A 1 87 ? 8.244 -5.220 -1.014 1.00 94.69 87 ILE A O 1
ATOM 704 N N . ARG A 1 88 ? 8.761 -4.890 -3.170 1.00 93.19 88 ARG A N 1
ATOM 705 C CA . ARG A 1 88 ? 7.530 -5.508 -3.681 1.00 93.19 88 ARG A CA 1
ATOM 706 C C . ARG A 1 88 ? 7.409 -6.973 -3.243 1.00 93.19 88 ARG A C 1
ATOM 708 O O . ARG A 1 88 ? 6.325 -7.397 -2.846 1.00 93.19 88 ARG A O 1
ATOM 715 N N . ALA A 1 89 ? 8.509 -7.727 -3.260 1.00 94.56 89 ALA A N 1
ATOM 716 C CA . ALA A 1 89 ? 8.532 -9.108 -2.784 1.00 94.56 89 ALA A CA 1
ATOM 717 C C . ALA A 1 89 ? 8.247 -9.207 -1.275 1.00 94.56 89 ALA A C 1
ATOM 719 O O . ALA A 1 89 ? 7.483 -10.073 -0.851 1.00 94.56 89 ALA A O 1
ATOM 720 N N . GLN A 1 90 ? 8.809 -8.308 -0.460 1.00 95.38 90 GLN A N 1
ATOM 721 C CA . GLN A 1 90 ? 8.524 -8.251 0.979 1.00 95.38 90 GLN A CA 1
ATOM 722 C C . GLN A 1 90 ? 7.055 -7.916 1.264 1.00 95.38 90 GLN A C 1
ATOM 724 O O . GLN A 1 90 ? 6.433 -8.569 2.100 1.00 95.38 90 GLN A O 1
ATOM 729 N N . ILE A 1 91 ? 6.477 -6.956 0.535 1.00 95.00 91 ILE A N 1
ATOM 730 C CA . ILE A 1 91 ? 5.048 -6.624 0.633 1.00 95.00 91 ILE A CA 1
ATOM 731 C C . ILE A 1 91 ? 4.182 -7.836 0.268 1.00 95.00 91 ILE A C 1
ATOM 733 O O . ILE A 1 91 ? 3.187 -8.090 0.942 1.00 95.00 91 ILE A O 1
ATOM 737 N N . GLY A 1 92 ? 4.557 -8.597 -0.767 1.00 95.19 92 GLY A N 1
ATOM 738 C CA . GLY A 1 92 ? 3.877 -9.843 -1.136 1.00 95.19 92 GLY A CA 1
ATOM 739 C C . GLY A 1 92 ? 3.838 -10.845 0.019 1.00 95.19 92 GLY A C 1
ATOM 740 O O . GLY A 1 92 ? 2.757 -11.257 0.432 1.00 95.19 92 GLY A O 1
ATOM 741 N N . LYS A 1 93 ? 4.999 -11.133 0.621 1.00 96.06 93 LYS A N 1
ATOM 742 C CA . LYS A 1 93 ? 5.103 -12.029 1.788 1.00 96.06 93 LYS A CA 1
ATOM 743 C C . LYS A 1 93 ? 4.276 -11.546 2.978 1.00 96.06 93 LYS A C 1
ATOM 745 O O . LYS A 1 93 ? 3.639 -12.346 3.654 1.00 96.06 93 LYS A O 1
ATOM 750 N N . LEU A 1 94 ? 4.269 -10.237 3.242 1.00 95.19 94 LEU A N 1
ATOM 751 C CA . LEU A 1 94 ? 3.472 -9.663 4.325 1.00 95.19 94 LEU A CA 1
ATOM 752 C C . LEU A 1 94 ? 1.970 -9.834 4.068 1.00 95.19 94 LEU A C 1
ATOM 754 O O . LEU A 1 94 ? 1.228 -10.158 4.989 1.00 95.19 94 LEU A O 1
ATOM 758 N N . LYS A 1 95 ? 1.517 -9.637 2.824 1.00 94.75 95 LYS A N 1
ATOM 759 C CA . LYS A 1 95 ? 0.115 -9.856 2.445 1.00 94.75 95 LYS A CA 1
ATOM 760 C C . LYS A 1 95 ? -0.299 -11.314 2.618 1.00 94.75 95 LYS A C 1
ATOM 762 O O . LYS A 1 95 ? -1.380 -11.558 3.142 1.00 94.75 95 LYS A O 1
ATOM 767 N N . GLU A 1 96 ? 0.550 -12.255 2.213 1.00 96.00 96 GLU A N 1
ATOM 768 C CA . GLU A 1 96 ? 0.324 -13.690 2.432 1.00 96.00 96 GLU A CA 1
ATOM 769 C C . GLU A 1 96 ? 0.221 -14.006 3.926 1.00 96.00 96 GLU A C 1
ATOM 771 O O . GLU A 1 96 ? -0.765 -14.590 4.364 1.00 96.00 96 GLU A O 1
ATOM 776 N N . TRP A 1 97 ? 1.166 -13.508 4.728 1.00 95.56 97 TRP A N 1
ATOM 777 C CA . TRP A 1 97 ? 1.145 -13.687 6.178 1.00 95.56 97 TRP A CA 1
ATOM 778 C C . TRP A 1 97 ? -0.121 -13.113 6.835 1.00 95.56 97 TRP A C 1
ATOM 780 O O . TRP A 1 97 ? -0.729 -13.768 7.678 1.00 95.56 97 TRP A O 1
ATOM 790 N N . ILE A 1 98 ? -0.563 -11.917 6.429 1.00 91.81 98 ILE A N 1
ATOM 791 C CA . ILE A 1 98 ? -1.820 -11.317 6.903 1.00 91.81 98 ILE A CA 1
ATOM 792 C C . ILE A 1 98 ? -3.024 -12.177 6.498 1.00 91.81 98 ILE A C 1
ATOM 794 O O . ILE A 1 98 ? -3.925 -12.385 7.309 1.00 91.81 98 ILE A O 1
ATOM 798 N N . ALA A 1 99 ? -3.056 -12.686 5.266 1.00 94.12 99 ALA A N 1
ATOM 799 C CA . ALA A 1 99 ? -4.140 -13.548 4.804 1.00 94.12 99 ALA A CA 1
ATOM 800 C C . ALA A 1 99 ? -4.202 -14.856 5.607 1.00 94.12 99 ALA A C 1
ATOM 802 O O . ALA A 1 99 ? -5.288 -15.300 5.979 1.00 94.12 99 ALA A O 1
ATOM 803 N N . ASP A 1 100 ? -3.052 -15.447 5.920 1.00 92.81 100 ASP A N 1
ATOM 804 C CA . ASP A 1 100 ? -2.976 -16.657 6.737 1.00 92.81 100 ASP A CA 1
ATOM 805 C C . ASP A 1 100 ? -3.384 -16.399 8.190 1.00 92.81 100 ASP A C 1
ATOM 807 O O . ASP A 1 100 ? -4.088 -17.219 8.782 1.00 92.81 100 ASP A O 1
ATOM 811 N N . LEU A 1 101 ? -3.044 -15.230 8.746 1.00 91.75 101 LEU A N 1
ATOM 812 C CA . LEU A 1 101 ? -3.581 -14.793 10.032 1.00 91.75 101 LEU A CA 1
ATOM 813 C C . LEU A 1 101 ? -5.106 -14.693 9.991 1.00 91.75 101 LEU A C 1
ATOM 815 O O . LEU A 1 101 ? -5.762 -15.280 10.844 1.00 91.75 101 LEU A O 1
ATOM 819 N N . PHE A 1 102 ? -5.690 -13.997 9.013 1.00 88.56 102 PHE A N 1
ATOM 820 C CA . PHE A 1 102 ? -7.148 -13.872 8.927 1.00 88.56 102 PHE A CA 1
ATOM 821 C C . PHE A 1 102 ? -7.841 -15.237 8.832 1.00 88.56 102 PHE A C 1
ATOM 823 O O . PHE A 1 102 ? -8.798 -15.476 9.563 1.00 88.56 102 PHE A O 1
ATOM 830 N N . LYS A 1 103 ? -7.303 -16.177 8.045 1.00 89.56 103 LYS A N 1
ATOM 831 C CA . LYS A 1 103 ? -7.803 -17.563 8.009 1.00 89.56 103 LYS A CA 1
ATOM 832 C C . LYS A 1 103 ? -7.712 -18.252 9.371 1.00 89.56 103 LYS A C 1
ATOM 834 O O . LYS A 1 103 ? -8.642 -18.954 9.766 1.00 89.56 103 LYS A O 1
ATOM 839 N N . ALA A 1 104 ? -6.611 -18.067 10.100 1.00 86.38 104 ALA A N 1
ATOM 840 C CA . ALA A 1 104 ? -6.456 -18.612 11.447 1.00 86.38 104 ALA A CA 1
ATOM 841 C C . ALA A 1 104 ? -7.488 -18.021 12.424 1.00 86.38 104 ALA A C 1
ATOM 843 O O . ALA A 1 104 ? -8.020 -18.744 13.257 1.00 86.38 104 ALA A O 1
ATOM 844 N N . TRP A 1 105 ? -7.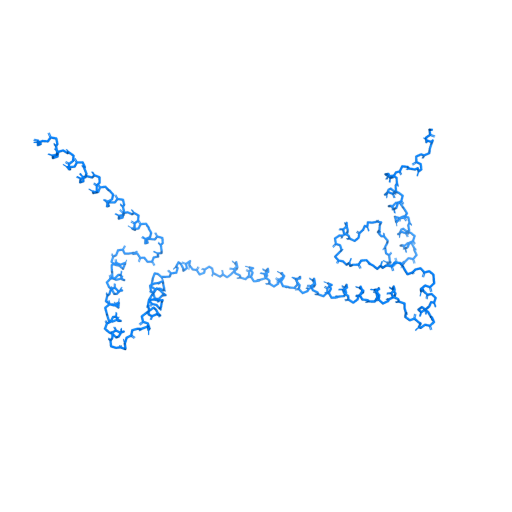822 -16.734 12.295 1.00 77.56 105 TRP A N 1
ATOM 845 C CA . TRP A 1 105 ? -8.866 -16.078 13.090 1.00 77.56 105 TRP A CA 1
ATOM 846 C C . TRP A 1 105 ? -10.282 -16.546 12.732 1.00 77.56 105 TRP A C 1
ATOM 848 O O . TRP A 1 105 ? -11.113 -16.691 13.623 1.00 77.56 105 TRP A O 1
ATOM 858 N N . GLU A 1 106 ? -10.562 -16.807 11.456 1.00 78.12 106 GLU A N 1
ATOM 859 C CA . GLU A 1 106 ? -11.862 -17.325 11.004 1.00 78.12 106 GLU A CA 1
ATOM 860 C C . GLU A 1 106 ? -12.091 -18.786 11.413 1.00 78.12 106 GLU A C 1
ATOM 862 O O . GLU A 1 106 ? -13.214 -19.178 11.730 1.00 78.12 106 GLU A O 1
ATOM 867 N N . THR A 1 107 ? -11.026 -19.592 11.407 1.00 76.62 107 THR A N 1
ATOM 868 C CA . THR A 1 107 ? -11.054 -21.013 11.794 1.00 76.62 107 THR A CA 1
ATOM 869 C C . THR A 1 107 ? -10.875 -21.234 13.293 1.00 76.62 107 THR A C 1
ATOM 871 O O . THR A 1 107 ? -11.169 -22.325 13.788 1.00 76.62 107 THR A O 1
ATOM 874 N N . ALA A 1 108 ? -10.424 -20.215 14.031 1.00 71.88 108 ALA A N 1
ATOM 875 C CA . ALA A 1 108 ? -10.373 -20.267 15.480 1.00 71.88 108 ALA A CA 1
ATOM 876 C C . ALA A 1 108 ? -11.790 -20.508 16.024 1.00 71.88 108 ALA A C 1
ATOM 878 O O . ALA A 1 108 ? -12.747 -19.883 15.554 1.00 71.88 108 ALA A O 1
ATOM 879 N N . PRO A 1 109 ? -11.958 -21.396 17.023 1.00 64.94 109 PRO A N 1
ATOM 880 C CA . PRO A 1 109 ? -13.242 -21.543 17.684 1.00 64.94 109 PRO A CA 1
ATOM 881 C C . PRO A 1 109 ? -13.655 -20.157 18.168 1.00 64.94 109 PRO A C 1
ATOM 883 O O . PRO A 1 109 ? -12.910 -19.534 18.927 1.00 64.94 109 PRO A O 1
ATOM 886 N N . LYS A 1 110 ? -14.808 -19.665 17.686 1.00 54.62 110 LYS A N 1
ATOM 887 C CA . LYS A 1 110 ? -15.401 -18.411 18.152 1.00 54.62 110 LYS A CA 1
ATOM 888 C C . LYS A 1 110 ? -15.429 -18.498 19.669 1.00 54.62 110 LYS A C 1
ATOM 890 O O . LYS A 1 110 ? -16.262 -19.213 20.226 1.00 54.62 110 LYS A O 1
ATOM 895 N N . GLN A 1 111 ? -14.510 -17.804 20.341 1.00 53.88 111 GLN A N 1
ATOM 896 C CA . GLN A 1 111 ? -14.740 -17.504 21.738 1.00 53.88 111 GLN A CA 1
ATOM 897 C C . GLN A 1 111 ? -16.110 -16.822 21.747 1.00 53.88 111 GLN A C 1
ATOM 899 O O . GLN A 1 111 ? -16.333 -15.954 20.889 1.00 53.88 111 GLN A O 1
ATOM 904 N N . PRO A 1 112 ? -17.056 -17.260 22.601 1.00 52.34 112 PRO A N 1
ATOM 905 C CA . PRO A 1 112 ? -18.327 -16.557 22.725 1.00 52.34 112 PRO A CA 1
ATOM 906 C C . PRO A 1 112 ? -17.974 -15.080 22.846 1.00 52.34 112 PRO A C 1
ATOM 908 O O . PRO A 1 112 ? -16.997 -14.810 23.554 1.00 52.34 112 PRO A O 1
ATOM 911 N N . PRO A 1 113 ? -18.634 -14.177 22.090 1.00 51.56 113 PRO A N 1
ATOM 912 C CA . PRO A 1 113 ? -18.247 -12.779 22.034 1.00 51.56 113 PRO A CA 1
ATOM 913 C C . PRO A 1 113 ? -18.070 -12.335 23.472 1.00 51.56 113 PRO A C 1
ATOM 915 O O . PRO A 1 113 ? -19.041 -12.213 24.214 1.00 51.56 113 PRO A O 1
ATOM 918 N N . GLN A 1 114 ? -16.818 -12.185 23.902 1.00 50.50 114 GLN A N 1
ATOM 919 C CA . GLN A 1 114 ? -16.539 -11.572 25.176 1.00 50.50 114 GLN A CA 1
ATOM 920 C C . GLN A 1 114 ? -16.765 -10.104 24.872 1.00 50.50 114 GLN A C 1
ATOM 922 O O . GLN A 1 114 ? -15.816 -9.344 24.687 1.00 50.50 114 GLN A O 1
ATOM 927 N N . SER A 1 115 ? -18.045 -9.722 24.749 1.00 48.53 115 SER A N 1
ATOM 928 C CA . SER A 1 115 ? -18.494 -8.376 25.052 1.00 48.53 115 SER A CA 1
ATOM 929 C C . SER A 1 115 ? -17.683 -8.005 26.281 1.00 48.53 115 SER A C 1
ATOM 931 O O . SER A 1 115 ? -17.751 -8.772 27.253 1.00 48.53 115 SER A O 1
ATOM 933 N N . PRO A 1 116 ? -16.792 -7.003 26.195 1.00 57.59 116 PRO A N 1
ATOM 934 C CA . PRO A 1 116 ? -15.782 -6.777 27.211 1.00 57.59 116 PRO A CA 1
ATOM 935 C C . PRO A 1 116 ? -16.488 -6.803 28.555 1.00 57.59 116 PRO A C 1
ATOM 937 O O . PRO A 1 116 ? -17.352 -5.963 28.796 1.00 57.59 116 PRO A O 1
ATOM 940 N N . ASN A 1 117 ? -16.213 -7.863 29.331 1.00 67.69 117 ASN A N 1
ATOM 941 C CA . ASN A 1 117 ? -16.977 -8.193 30.527 1.00 67.69 117 ASN A CA 1
ATOM 942 C C . ASN A 1 117 ? -17.111 -6.898 31.323 1.00 67.69 117 ASN A C 1
ATOM 944 O O . ASN A 1 117 ? -16.109 -6.199 31.494 1.00 67.69 117 ASN A O 1
ATOM 948 N N . LEU A 1 118 ? -18.324 -6.528 31.725 1.00 69.00 118 LEU A N 1
ATOM 949 C CA . LEU A 1 118 ? -18.578 -5.244 32.371 1.00 69.00 118 LEU A CA 1
ATOM 950 C C . LEU A 1 118 ? -17.617 -5.009 33.553 1.00 69.00 118 LEU A C 1
ATOM 952 O O . LEU A 1 118 ? -17.146 -3.892 33.764 1.00 69.00 118 LEU A O 1
ATOM 956 N N . ALA A 1 119 ? -17.193 -6.090 34.218 1.00 71.00 119 ALA A N 1
ATOM 957 C CA . ALA A 1 119 ? -16.115 -6.090 35.200 1.00 71.00 119 ALA A CA 1
ATOM 958 C C . ALA A 1 119 ? -14.762 -5.594 34.641 1.00 71.00 119 ALA A C 1
ATOM 960 O O . ALA A 1 119 ? -14.129 -4.735 35.245 1.00 71.00 119 ALA A O 1
ATOM 961 N N . ASN A 1 120 ? -14.319 -6.066 33.474 1.00 74.06 120 ASN A N 1
ATOM 962 C CA . ASN A 1 120 ? -13.086 -5.612 32.817 1.00 74.06 120 ASN A CA 1
ATOM 963 C C . ASN A 1 120 ? -13.149 -4.128 32.419 1.00 74.06 120 ASN A C 1
ATOM 965 O O . ASN A 1 120 ? -12.152 -3.414 32.547 1.00 74.06 120 ASN A O 1
ATOM 969 N N . LEU A 1 121 ? -14.310 -3.640 31.967 1.00 78.62 121 LEU A N 1
ATOM 970 C CA . LEU A 1 121 ? -14.509 -2.218 31.663 1.00 78.62 121 LEU A CA 1
ATOM 971 C C . LEU A 1 121 ? -14.479 -1.355 32.927 1.00 78.62 121 LEU A C 1
ATOM 973 O O . LEU A 1 121 ? -13.802 -0.327 32.939 1.00 78.62 121 LEU A O 1
ATOM 977 N N . LEU A 1 122 ? -15.139 -1.797 34.001 1.00 77.62 122 LEU A N 1
ATOM 978 C CA . LEU A 1 122 ? -15.098 -1.141 35.310 1.00 77.62 122 LEU A CA 1
ATOM 9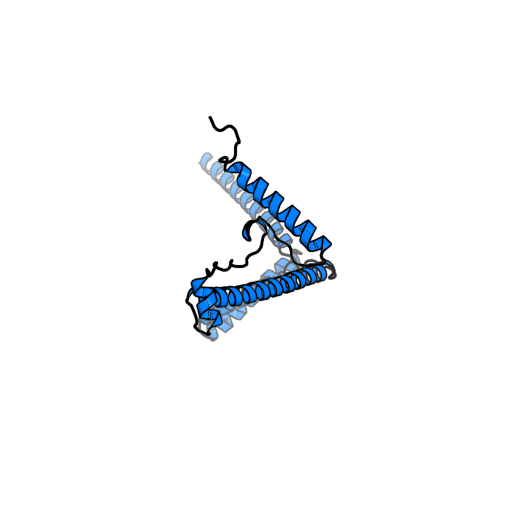79 C C . LEU A 1 122 ? -13.667 -1.086 35.862 1.00 77.62 122 LEU A C 1
ATOM 981 O O . LEU A 1 122 ? -13.222 -0.036 36.326 1.00 77.62 122 LEU A O 1
ATOM 985 N N . MET A 1 123 ? -12.907 -2.175 35.724 1.00 74.75 123 MET A N 1
ATOM 986 C CA . MET A 1 123 ? -11.497 -2.240 36.122 1.00 74.75 123 MET A CA 1
ATOM 987 C C . MET A 1 123 ? -10.604 -1.303 35.298 1.00 74.75 123 MET A C 1
ATOM 989 O O . MET A 1 123 ? -9.719 -0.650 35.854 1.00 74.75 123 MET A O 1
ATOM 993 N N . LYS A 1 124 ? -10.854 -1.171 33.991 1.00 81.50 124 LYS A N 1
ATOM 994 C CA . LYS A 1 124 ? -10.141 -0.217 33.127 1.00 81.50 124 LYS A CA 1
ATOM 995 C C . LYS A 1 124 ? -10.515 1.238 33.433 1.00 81.50 124 LYS A C 1
ATOM 997 O O . LYS A 1 124 ? -9.651 2.111 33.432 1.00 81.50 124 LYS A O 1
ATOM 1002 N N . TYR A 1 125 ? -11.783 1.518 33.721 1.00 81.62 125 TYR A N 1
ATOM 1003 C CA . TYR A 1 125 ? -12.228 2.847 34.148 1.00 81.62 125 TYR A CA 1
ATOM 1004 C C . TYR A 1 125 ? -11.533 3.268 35.453 1.00 81.62 125 TYR A C 1
ATOM 1006 O O . TYR A 1 125 ? -10.995 4.370 35.551 1.00 81.62 125 TYR A O 1
ATOM 1014 N N . LEU A 1 126 ? -11.445 2.349 36.414 1.00 74.19 126 LEU A N 1
ATOM 1015 C CA . LEU A 1 126 ? -10.725 2.506 37.679 1.00 74.19 126 LEU A CA 1
ATOM 1016 C C . LEU A 1 126 ? -9.245 2.829 37.519 1.00 74.19 126 LEU A C 1
ATOM 1018 O O . LEU A 1 126 ? -8.740 3.725 38.193 1.00 74.19 126 LEU A O 1
ATOM 1022 N N . SER A 1 127 ? -8.532 2.104 36.652 1.00 77.75 127 SER A N 1
ATOM 1023 C CA . SER A 1 127 ? -7.105 2.365 36.451 1.00 77.75 127 SER A CA 1
ATOM 1024 C C . SER A 1 127 ? -6.873 3.782 35.924 1.00 77.75 127 SER A C 1
ATOM 1026 O O . SER A 1 127 ? -5.956 4.461 36.377 1.00 77.75 127 SER A O 1
ATOM 1028 N N . VAL A 1 128 ? -7.759 4.262 35.046 1.00 82.62 128 VAL A N 1
ATOM 1029 C CA . VAL A 1 128 ? -7.723 5.636 34.525 1.00 82.62 128 VAL A CA 1
ATOM 1030 C C . VAL A 1 128 ? -8.064 6.667 35.610 1.00 82.62 128 VAL A C 1
ATOM 1032 O O . VAL A 1 128 ? -7.412 7.710 35.681 1.00 82.62 128 VAL A O 1
ATOM 1035 N N . GLN A 1 129 ? -9.044 6.403 36.484 1.00 75.75 129 GLN A N 1
ATOM 1036 C CA . GLN A 1 129 ? -9.350 7.298 37.613 1.00 75.75 129 GLN A CA 1
ATOM 1037 C C . GLN A 1 129 ? -8.189 7.374 38.615 1.00 75.75 129 GLN A C 1
ATOM 1039 O O . GLN A 1 129 ? -7.798 8.468 39.026 1.00 75.75 129 GLN A O 1
ATOM 1044 N N . ARG A 1 130 ? -7.550 6.237 38.918 1.00 74.44 130 ARG A N 1
ATOM 1045 C CA . ARG A 1 130 ? -6.357 6.177 39.777 1.00 74.44 130 ARG A CA 1
ATOM 1046 C C . ARG A 1 130 ? -5.176 6.963 39.226 1.00 74.44 130 ARG A C 1
ATOM 1048 O O . ARG A 1 130 ? -4.425 7.565 39.985 1.00 74.44 130 ARG A O 1
ATOM 1055 N N . GLU A 1 131 ? -4.978 6.969 37.913 1.00 78.94 131 GLU A N 1
ATOM 1056 C CA . GLU A 1 131 ? -3.919 7.780 37.307 1.00 78.94 131 GLU A CA 1
ATOM 1057 C C . GLU A 1 131 ? -4.173 9.280 37.470 1.00 78.94 131 GLU A C 1
ATOM 1059 O O . GLU A 1 131 ? -3.232 10.031 37.737 1.00 78.94 131 GLU A O 1
ATOM 1064 N N . LYS A 1 132 ? -5.435 9.722 37.392 1.00 77.62 132 LYS A N 1
ATOM 1065 C CA . LYS A 1 132 ? -5.801 11.127 37.624 1.00 77.62 132 LYS A CA 1
ATOM 1066 C C . LYS A 1 132 ? -5.560 11.559 39.073 1.00 77.62 132 LYS A C 1
ATOM 1068 O O . LYS A 1 132 ? -5.142 12.696 39.298 1.00 77.62 132 LYS A O 1
ATOM 1073 N N . SER A 1 133 ? -5.768 10.665 40.043 1.00 69.69 133 SER A N 1
ATOM 1074 C CA . SER A 1 133 ? -5.594 10.950 41.474 1.00 69.69 133 SER A CA 1
ATOM 1075 C C . SER A 1 133 ? -4.146 10.913 41.977 1.00 69.69 133 SER A C 1
ATOM 1077 O O . SER A 1 133 ? -3.884 11.364 43.095 1.00 69.69 133 SER A O 1
ATOM 1079 N N . ARG A 1 134 ? -3.173 10.492 41.152 1.00 75.31 134 ARG A N 1
ATOM 1080 C CA . ARG A 1 134 ? -1.735 10.495 41.508 1.00 75.31 134 ARG A CA 1
ATOM 1081 C C . ARG A 1 134 ? -1.181 11.868 41.901 1.00 75.31 134 ARG A C 1
ATOM 1083 O O . ARG A 1 134 ? -0.132 11.941 42.531 1.00 75.31 134 ARG A O 1
ATOM 1090 N N . LYS A 1 135 ? -1.870 12.952 41.533 1.00 81.00 135 LYS A N 1
ATOM 1091 C CA . LYS A 1 135 ? -1.497 14.337 41.868 1.00 81.00 135 LYS A CA 1
ATOM 1092 C C . LYS A 1 135 ? -1.747 14.708 43.337 1.00 81.00 135 LYS A C 1
ATOM 1094 O O . LYS A 1 135 ? -1.245 15.735 43.783 1.00 81.00 135 LYS A O 1
ATOM 1099 N N . TYR A 1 136 ? -2.524 13.915 44.075 1.00 79.62 136 TYR A N 1
ATOM 1100 C CA . TYR A 1 136 ? -2.903 14.200 45.464 1.00 79.62 136 TYR A CA 1
ATOM 1101 C C . TYR A 1 136 ? -2.053 13.423 46.478 1.00 79.62 136 TYR A C 1
ATOM 1103 O O . TYR A 1 136 ? -1.329 12.498 46.119 1.00 79.62 136 TYR A O 1
ATOM 1111 N N . SER A 1 137 ? -2.144 13.792 47.760 1.00 83.75 137 SER A N 1
ATOM 1112 C CA . SER A 1 137 ? -1.357 13.181 48.840 1.00 83.75 137 SER A CA 1
ATOM 1113 C C . SER A 1 137 ? -1.699 11.703 49.070 1.00 83.75 137 SER A C 1
ATOM 1115 O O . SER A 1 137 ? -2.832 11.274 48.858 1.00 83.75 137 SER A O 1
ATOM 1117 N N . GLN A 1 138 ? -0.740 10.927 49.588 1.00 81.69 138 GLN A N 1
ATOM 1118 C CA . GLN A 1 138 ? -0.897 9.484 49.834 1.00 81.69 138 GLN A CA 1
ATOM 1119 C C . GLN A 1 138 ? -2.121 9.147 50.705 1.00 81.69 138 GLN A C 1
ATOM 1121 O O . GLN A 1 138 ? -2.812 8.159 50.471 1.00 81.69 138 GLN A O 1
ATOM 1126 N N . ARG A 1 139 ? -2.414 9.991 51.702 1.00 80.31 139 ARG A N 1
ATOM 1127 C CA . ARG A 1 139 ? -3.550 9.813 52.618 1.00 80.31 139 ARG A CA 1
ATOM 1128 C C . ARG A 1 139 ? -4.891 10.088 51.933 1.00 80.31 139 ARG A C 1
ATOM 1130 O O . ARG A 1 139 ? -5.840 9.341 52.142 1.00 80.31 139 ARG A O 1
ATOM 1137 N N . TRP A 1 140 ? -4.950 11.119 51.086 1.00 80.44 140 TRP A N 1
ATOM 1138 C CA . TRP A 1 140 ? -6.120 11.413 50.255 1.00 80.44 140 TRP A CA 1
ATOM 1139 C C . TRP A 1 140 ? -6.375 10.270 49.270 1.00 80.44 140 TRP A C 1
ATOM 1141 O O . TRP A 1 140 ? -7.496 9.783 49.179 1.00 80.44 140 TRP A O 1
ATOM 1151 N N . GLN A 1 141 ? -5.319 9.762 48.623 1.00 79.50 141 GLN A N 1
ATOM 1152 C CA . GLN A 1 141 ? -5.412 8.607 47.730 1.00 79.50 141 GLN A CA 1
ATOM 1153 C C . GLN A 1 141 ? -6.002 7.396 48.458 1.00 79.50 141 GLN A C 1
ATOM 1155 O O . GLN A 1 141 ? -6.996 6.855 47.994 1.00 79.50 141 GLN A O 1
ATOM 1160 N N . GLN A 1 142 ? -5.464 7.007 49.619 1.00 77.88 142 GLN A N 1
ATOM 1161 C CA . GLN A 1 142 ? -5.952 5.850 50.386 1.00 77.88 142 GLN A CA 1
ATOM 1162 C C . GLN A 1 142 ? -7.432 5.967 50.781 1.00 77.88 142 GLN A C 1
ATOM 1164 O O . GLN A 1 142 ? -8.177 4.998 50.642 1.00 77.88 142 GLN A O 1
ATOM 1169 N N . GLN A 1 143 ? -7.869 7.147 51.229 1.00 78.31 143 GLN A N 1
ATOM 1170 C CA . GLN A 1 143 ? -9.258 7.369 51.629 1.00 78.31 143 GLN A CA 1
ATOM 1171 C C . GLN A 1 143 ? -10.209 7.348 50.424 1.00 78.31 143 GLN A C 1
ATOM 1173 O O . GLN A 1 143 ? -11.200 6.621 50.440 1.00 78.31 143 GLN A O 1
ATOM 1178 N N . HIS A 1 144 ? -9.845 8.025 49.332 1.00 77.12 144 HIS A N 1
ATOM 1179 C CA . HIS A 1 144 ? -10.620 7.994 48.091 1.00 77.12 144 HIS A CA 1
ATOM 1180 C C . HIS A 1 144 ? -10.624 6.614 47.426 1.00 77.12 144 HIS A C 1
ATOM 1182 O O . HIS A 1 144 ? -11.622 6.245 46.819 1.00 77.12 144 HIS A O 1
ATOM 1188 N N . THR A 1 145 ? -9.573 5.803 47.596 1.00 74.62 145 THR A N 1
ATOM 1189 C CA . THR A 1 145 ? -9.568 4.430 47.064 1.00 74.62 145 THR A CA 1
ATOM 1190 C C . THR A 1 145 ? -10.644 3.579 47.740 1.00 74.62 145 THR A C 1
ATOM 1192 O O . THR A 1 145 ? -11.287 2.763 47.084 1.00 74.62 145 THR A O 1
ATOM 1195 N N . ALA A 1 146 ? -10.849 3.754 49.049 1.00 78.81 146 ALA A N 1
ATOM 1196 C CA . ALA A 1 146 ? -11.880 3.030 49.784 1.00 78.81 146 ALA A CA 1
ATOM 1197 C C . ALA A 1 146 ? -13.292 3.460 49.355 1.00 78.81 146 ALA A C 1
ATOM 1199 O O . ALA A 1 146 ? -14.169 2.609 49.201 1.00 78.81 146 ALA A O 1
ATOM 1200 N N . ASP A 1 147 ? -13.500 4.757 49.125 1.00 81.06 147 ASP A N 1
ATOM 1201 C CA . ASP A 1 147 ? -14.785 5.289 48.666 1.00 81.06 147 ASP A CA 1
ATOM 1202 C C . ASP A 1 147 ? -15.089 4.889 47.212 1.00 81.06 147 ASP A C 1
ATOM 1204 O O . ASP A 1 147 ? -16.202 4.457 46.917 1.00 81.06 147 ASP A O 1
ATOM 1208 N N . GLU A 1 148 ? -14.094 4.917 46.319 1.00 78.19 148 GLU A N 1
ATOM 1209 C CA . GLU A 1 148 ? -14.217 4.410 44.946 1.00 78.19 148 GLU A CA 1
ATOM 1210 C C . GLU A 1 148 ? -14.615 2.928 44.942 1.00 78.19 148 GLU A C 1
ATOM 1212 O O . GLU A 1 148 ? -15.602 2.554 44.308 1.00 78.19 148 GLU A O 1
ATOM 1217 N N . LEU A 1 149 ? -13.905 2.081 45.697 1.00 80.38 149 LEU A N 1
ATOM 1218 C CA . LEU A 1 149 ? -14.204 0.647 45.781 1.00 80.38 149 LEU A CA 1
ATOM 1219 C C . LEU A 1 149 ? -15.619 0.368 46.301 1.00 80.38 149 LEU A C 1
ATOM 1221 O O . LEU A 1 149 ? -16.267 -0.554 45.810 1.00 80.38 149 LEU A O 1
ATOM 1225 N N . LYS A 1 150 ? -16.123 1.169 47.248 1.00 84.75 150 LYS A N 1
ATOM 1226 C CA . LYS A 1 150 ? -17.517 1.073 47.713 1.00 84.75 150 LYS A CA 1
ATOM 1227 C C . LYS A 1 150 ? -18.514 1.408 46.608 1.00 84.75 150 LYS A C 1
ATOM 1229 O O . LYS A 1 150 ? -19.485 0.676 46.442 1.00 84.75 150 LYS A O 1
ATOM 1234 N N . ILE A 1 151 ? -18.272 2.476 45.846 1.00 80.50 151 ILE A N 1
ATOM 1235 C CA . ILE A 1 151 ? -19.126 2.865 44.712 1.00 80.50 151 ILE A CA 1
ATOM 1236 C C . ILE A 1 151 ? -19.162 1.744 43.669 1.00 80.50 151 ILE A C 1
ATOM 1238 O O . ILE A 1 151 ? -20.218 1.436 43.126 1.00 80.50 151 ILE A O 1
ATOM 1242 N N . ILE A 1 152 ? -18.030 1.089 43.423 1.00 74.62 152 ILE A N 1
ATOM 1243 C CA . ILE A 1 152 ? -17.944 -0.009 42.455 1.00 74.62 152 ILE A CA 1
ATOM 1244 C C . ILE A 1 152 ? -18.609 -1.270 42.973 1.00 74.62 152 ILE A C 1
ATOM 1246 O O . ILE A 1 152 ? -19.314 -1.914 42.211 1.00 74.62 152 ILE A O 1
ATOM 1250 N N . ALA A 1 153 ? -18.434 -1.615 44.247 1.00 79.31 153 ALA A N 1
ATOM 1251 C CA . ALA A 1 153 ? -19.158 -2.730 44.843 1.00 79.31 153 ALA A CA 1
ATOM 1252 C C . ALA A 1 153 ? -20.675 -2.508 44.747 1.00 79.31 153 ALA A C 1
ATOM 1254 O O . ALA A 1 153 ? -21.402 -3.419 44.367 1.00 79.31 153 ALA A O 1
ATOM 1255 N N . ALA A 1 154 ? -21.143 -1.281 44.998 1.00 84.38 154 ALA A N 1
ATOM 1256 C CA . ALA A 1 154 ? -22.544 -0.915 44.817 1.00 84.38 154 ALA A CA 1
ATOM 1257 C C . ALA A 1 154 ? -22.988 -1.015 43.347 1.00 84.38 154 ALA A C 1
ATOM 1259 O O . ALA A 1 154 ? -24.043 -1.576 43.069 1.00 84.38 154 ALA A O 1
ATOM 1260 N N . ALA A 1 155 ? -22.174 -0.531 42.404 1.00 80.44 155 ALA A N 1
ATOM 1261 C CA . ALA A 1 155 ? -22.468 -0.619 40.977 1.00 80.44 155 ALA A CA 1
ATOM 1262 C C . ALA A 1 155 ? -22.495 -2.074 40.482 1.00 80.44 155 ALA A C 1
ATOM 1264 O O . ALA A 1 155 ? -23.432 -2.467 39.801 1.00 80.44 155 ALA A O 1
ATOM 1265 N N . VAL A 1 156 ? -21.510 -2.894 40.854 1.00 79.06 156 VAL A N 1
ATOM 1266 C CA . VAL A 1 156 ? -21.439 -4.318 40.493 1.00 79.06 156 VAL A CA 1
ATOM 1267 C C . VAL A 1 156 ? -22.603 -5.094 41.103 1.00 79.06 156 VAL A C 1
ATOM 1269 O O . VAL A 1 156 ? -23.203 -5.902 40.402 1.00 79.06 156 VAL A O 1
ATOM 1272 N N . ASN A 1 157 ? -22.968 -4.822 42.361 1.00 81.88 157 ASN A N 1
ATOM 1273 C CA . ASN A 1 157 ? -24.143 -5.433 42.984 1.00 81.88 157 ASN A CA 1
ATOM 1274 C C . ASN A 1 157 ? -25.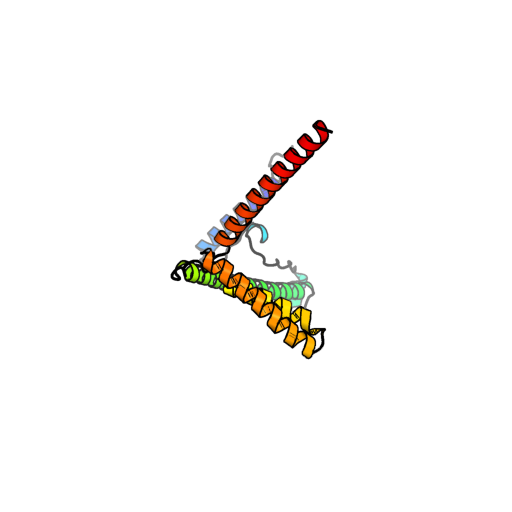425 -5.051 42.246 1.00 81.88 157 ASN A C 1
ATOM 1276 O O . ASN A 1 157 ? -26.193 -5.936 41.895 1.00 81.88 157 ASN A O 1
ATOM 1280 N N . TYR A 1 158 ? -25.621 -3.769 41.933 1.00 84.19 158 TYR A N 1
ATOM 1281 C CA . TYR A 1 158 ? -26.784 -3.312 41.173 1.00 84.19 158 TYR A CA 1
ATOM 1282 C C . TYR A 1 158 ? -26.874 -3.998 39.801 1.00 84.19 158 TYR A C 1
ATOM 1284 O O . TYR A 1 158 ? -27.921 -4.528 39.433 1.00 84.19 158 TYR A O 1
ATOM 1292 N N . LEU A 1 159 ? -25.760 -4.039 39.065 1.00 82.94 159 LEU A N 1
ATOM 1293 C CA . LEU A 1 159 ? -25.671 -4.692 37.758 1.00 82.94 159 LEU A CA 1
ATOM 1294 C C . LEU A 1 159 ? -25.954 -6.197 37.861 1.00 82.94 159 LEU A C 1
ATOM 1296 O O . LEU A 1 159 ? -26.707 -6.732 37.053 1.00 82.94 159 LEU A O 1
ATOM 1300 N N . SER A 1 160 ? -25.424 -6.863 38.890 1.00 80.25 160 SER A N 1
ATOM 1301 C CA . SER A 1 160 ? -25.671 -8.282 39.161 1.00 80.25 160 SER A CA 1
ATOM 1302 C C . SER A 1 160 ? -27.128 -8.565 39.536 1.00 80.25 160 SER A C 1
ATOM 1304 O O . SER A 1 160 ? -27.699 -9.535 39.047 1.00 80.25 160 SER A O 1
ATOM 1306 N N . GLU A 1 161 ? -27.738 -7.744 40.392 1.00 84.75 161 GLU A N 1
ATOM 1307 C CA . GLU A 1 161 ? -29.142 -7.878 40.811 1.00 84.75 161 GLU A CA 1
ATOM 1308 C C . GLU A 1 161 ? -30.109 -7.716 39.635 1.00 84.75 161 GLU A C 1
ATOM 1310 O O . GLU A 1 161 ? -31.154 -8.362 39.597 1.00 84.75 161 GLU A O 1
ATOM 1315 N N . HIS A 1 162 ? -29.747 -6.882 38.658 1.00 82.12 162 HIS A N 1
ATOM 1316 C CA . HIS A 1 162 ? -30.562 -6.598 37.478 1.00 82.12 162 HIS A CA 1
ATOM 1317 C C . HIS A 1 162 ? -30.213 -7.498 36.282 1.00 82.12 162 HIS A C 1
ATOM 1319 O O . HIS A 1 162 ? -30.771 -7.318 35.202 1.00 82.12 162 HIS A O 1
ATOM 1325 N N . GLY A 1 163 ? -29.309 -8.470 36.463 1.00 80.81 163 GLY A N 1
ATOM 1326 C CA . GLY A 1 163 ? -28.907 -9.410 35.415 1.00 80.81 163 GLY A CA 1
ATOM 1327 C C . GLY A 1 163 ? -28.152 -8.767 34.249 1.00 80.81 163 GLY A C 1
ATOM 1328 O O . GLY A 1 163 ? -28.152 -9.325 33.160 1.00 80.81 163 GLY A O 1
ATOM 1329 N N . ILE A 1 164 ? -27.526 -7.606 34.461 1.00 82.75 164 ILE A N 1
ATOM 1330 C CA . ILE A 1 164 ? -26.796 -6.851 33.438 1.00 82.75 164 ILE A CA 1
ATOM 1331 C C . ILE A 1 164 ? -25.340 -7.318 33.430 1.00 82.75 164 ILE A C 1
ATOM 1333 O O . ILE A 1 164 ? -24.542 -6.973 34.305 1.00 82.75 164 ILE A O 1
ATOM 1337 N N . SER A 1 165 ? -24.990 -8.111 32.426 1.00 76.94 165 SER A N 1
ATOM 1338 C CA . SER A 1 165 ? -23.702 -8.799 32.308 1.00 76.94 165 SER A CA 1
ATOM 1339 C C . SER A 1 165 ? -22.822 -8.278 31.168 1.00 76.94 165 SER A C 1
ATOM 1341 O O . SER A 1 165 ? -21.594 -8.423 31.210 1.00 76.94 165 SER A O 1
ATOM 1343 N N . ASN A 1 166 ? -23.424 -7.633 30.167 1.00 80.06 166 ASN A N 1
ATOM 1344 C CA . ASN A 1 166 ? -22.737 -7.107 28.989 1.00 80.06 166 ASN A CA 1
ATOM 1345 C C . ASN A 1 166 ? -23.151 -5.662 28.658 1.00 80.06 166 ASN A C 1
ATOM 1347 O O . ASN A 1 166 ? -24.036 -5.076 29.283 1.00 80.06 166 ASN A O 1
ATOM 1351 N N . LEU A 1 167 ? -22.435 -5.063 27.702 1.00 80.25 167 LEU A N 1
ATOM 1352 C CA . LEU A 1 167 ? -22.623 -3.665 27.315 1.00 80.25 167 LEU A CA 1
ATOM 1353 C C . LEU A 1 167 ? -23.992 -3.422 26.666 1.00 80.25 167 LEU A C 1
ATOM 1355 O O . LEU A 1 167 ? -24.587 -2.377 26.906 1.00 80.25 167 LEU A O 1
ATOM 1359 N N . ASP A 1 168 ? -24.496 -4.390 25.903 1.00 78.19 168 ASP A N 1
ATOM 1360 C CA . ASP A 1 168 ? -25.771 -4.269 25.193 1.00 78.19 168 ASP A CA 1
ATOM 1361 C C . ASP A 1 168 ? -26.949 -4.277 26.186 1.00 78.19 168 ASP A C 1
ATOM 1363 O O . ASP A 1 168 ? -27.860 -3.455 26.097 1.00 78.19 168 ASP A O 1
ATOM 1367 N N . GLU A 1 169 ? -26.898 -5.142 27.205 1.00 81.38 169 GLU A N 1
ATOM 1368 C CA . GLU A 1 169 ? -27.863 -5.181 28.315 1.00 81.38 169 GLU A CA 1
ATOM 1369 C C . GLU A 1 169 ? -27.832 -3.901 29.162 1.00 81.38 169 GLU A C 1
ATOM 1371 O O . GLU A 1 169 ? -28.875 -3.420 29.625 1.00 81.38 169 GLU A O 1
ATOM 1376 N N . LEU A 1 170 ? -26.638 -3.335 29.363 1.00 84.38 170 LEU A N 1
ATOM 1377 C CA . LEU A 1 170 ? -26.461 -2.077 30.083 1.00 84.38 170 LEU A CA 1
ATOM 1378 C C . LEU A 1 170 ? -27.079 -0.909 29.308 1.00 84.38 170 LEU A C 1
ATOM 1380 O O . LEU A 1 170 ? -27.795 -0.101 29.901 1.00 84.38 170 LEU A O 1
ATOM 1384 N N . ASP A 1 171 ? -26.832 -0.837 28.002 1.00 83.31 171 ASP A N 1
ATOM 1385 C CA . ASP A 1 171 ? -27.356 0.209 27.121 1.00 83.31 171 ASP A CA 1
ATOM 1386 C C . ASP A 1 171 ? -28.888 0.147 27.007 1.00 83.31 171 ASP A C 1
ATOM 1388 O O . ASP A 1 171 ? -29.578 1.162 27.148 1.00 83.31 171 ASP A O 1
ATOM 1392 N N . ALA A 1 172 ? -29.445 -1.062 26.883 1.00 85.31 172 ALA A N 1
ATOM 1393 C CA . ALA A 1 172 ? -30.890 -1.280 26.907 1.00 85.31 172 ALA A CA 1
ATOM 1394 C C . ALA A 1 172 ? -31.521 -0.830 28.240 1.00 85.31 172 ALA A C 1
ATOM 1396 O O . ALA A 1 172 ? -32.570 -0.176 28.258 1.00 85.31 172 ALA A O 1
ATOM 1397 N N . SER A 1 173 ? -30.865 -1.128 29.366 1.00 85.69 173 SER A N 1
ATOM 1398 C CA . SER A 1 173 ? -31.329 -0.714 30.697 1.00 85.69 173 SER A CA 1
ATOM 1399 C C . SER A 1 173 ? -31.279 0.805 30.880 1.00 85.69 173 SER A C 1
ATOM 1401 O O . SER A 1 173 ? -32.230 1.395 31.399 1.00 85.69 173 SER A O 1
ATOM 1403 N N . LEU A 1 174 ? -30.203 1.450 30.420 1.00 86.88 174 LEU A N 1
ATOM 1404 C CA . LEU A 1 174 ? -30.050 2.909 30.413 1.00 86.88 174 LEU A CA 1
ATOM 1405 C C . LEU A 1 174 ? -31.137 3.584 29.579 1.00 86.88 174 LEU A C 1
ATOM 1407 O O . LEU A 1 174 ? -31.767 4.524 30.065 1.00 86.88 174 LEU A O 1
ATOM 1411 N N . SER A 1 175 ? -31.401 3.057 28.383 1.00 88.31 175 SER A N 1
ATOM 1412 C CA . SER A 1 175 ? -32.439 3.563 27.482 1.00 88.31 175 SER A CA 1
ATOM 1413 C C . SER A 1 175 ? -33.828 3.502 28.132 1.00 88.31 175 SER A C 1
ATOM 1415 O O . SER A 1 175 ? -34.547 4.499 28.193 1.00 88.31 175 SER A O 1
ATOM 1417 N N . SER A 1 176 ? -34.173 2.370 28.755 1.00 88.38 176 SER A N 1
ATOM 1418 C CA . SER A 1 176 ? -35.434 2.219 29.498 1.00 88.38 176 SER A CA 1
ATOM 1419 C C . SER A 1 176 ? -35.557 3.208 30.669 1.00 88.38 176 SER A C 1
ATOM 1421 O O . SER A 1 176 ? -36.628 3.771 30.916 1.00 88.38 176 SER A O 1
ATOM 1423 N N . VAL A 1 177 ? -34.474 3.445 31.416 1.00 88.88 177 VAL A N 1
ATOM 1424 C CA . VAL A 1 177 ? -34.484 4.413 32.523 1.00 88.88 177 VAL A CA 1
ATOM 1425 C C . VAL A 1 177 ? -34.638 5.844 32.005 1.00 88.88 177 VAL A C 1
ATOM 1427 O O . VAL A 1 177 ? -35.405 6.611 32.594 1.00 88.88 177 VAL A O 1
ATOM 1430 N N . SER A 1 178 ? -33.975 6.209 30.903 1.00 85.62 178 SER A N 1
ATOM 1431 C CA . SER A 1 178 ? -34.140 7.536 30.304 1.00 85.62 178 SER A CA 1
ATOM 1432 C C . SER A 1 178 ? -35.564 7.776 29.808 1.00 85.62 178 SER A C 1
ATOM 1434 O O . SER A 1 178 ? -36.109 8.851 30.059 1.00 85.62 178 SER A O 1
ATOM 1436 N N . ASP A 1 179 ? -36.206 6.770 29.211 1.00 87.75 179 ASP A N 1
ATOM 1437 C CA . ASP A 1 179 ? -37.588 6.873 28.728 1.00 87.75 179 ASP A CA 1
ATOM 1438 C C . ASP A 1 179 ? -38.580 7.078 29.882 1.00 87.75 179 ASP A C 1
ATOM 1440 O O . ASP A 1 179 ? -39.494 7.911 29.812 1.00 87.75 179 ASP A O 1
ATOM 1444 N N . ARG A 1 180 ? -38.366 6.373 31.002 1.00 89.19 180 ARG A N 1
ATOM 1445 C CA . ARG A 1 180 ? -39.148 6.568 32.234 1.00 89.19 180 ARG A CA 1
ATOM 1446 C C . ARG A 1 180 ? -38.942 7.962 32.816 1.00 89.19 180 ARG A C 1
ATOM 1448 O O . ARG A 1 180 ? -39.918 8.619 33.176 1.00 89.19 180 ARG A O 1
ATOM 1455 N N . ALA A 1 181 ? -37.698 8.432 32.893 1.00 89.44 181 ALA A N 1
ATOM 1456 C CA . ALA A 1 181 ? -37.389 9.767 33.401 1.00 89.44 181 ALA A CA 1
ATOM 1457 C C . ALA A 1 181 ? -38.021 10.865 32.531 1.00 89.44 181 ALA A C 1
ATOM 1459 O O . ALA A 1 181 ? -38.579 11.829 33.060 1.00 89.44 181 ALA A O 1
ATOM 1460 N N . TYR A 1 182 ? -37.990 10.695 31.207 1.00 87.69 182 TYR A N 1
ATOM 1461 C CA . TYR A 1 182 ? -38.637 11.605 30.267 1.00 87.69 182 TYR A CA 1
ATOM 1462 C C . TYR A 1 182 ? -40.155 11.641 30.475 1.00 87.69 182 TYR A C 1
ATOM 1464 O O . TYR A 1 182 ? -40.735 12.719 30.603 1.00 87.69 182 TYR A O 1
ATOM 1472 N N . SER A 1 183 ? -40.783 10.472 30.622 1.00 90.25 183 SER A N 1
ATOM 1473 C CA . SER A 1 183 ? -42.225 10.346 30.873 1.00 90.25 183 SER A CA 1
ATOM 1474 C C . SER A 1 183 ? -42.654 11.015 32.186 1.00 90.25 183 SER A C 1
ATOM 1476 O O . SER A 1 183 ? -43.658 11.725 32.225 1.00 90.25 183 SER A O 1
ATOM 1478 N N . ILE A 1 184 ? -41.873 10.849 33.262 1.00 92.06 184 ILE A N 1
ATOM 1479 C CA . ILE A 1 184 ? -42.127 11.513 34.553 1.00 92.06 184 ILE A CA 1
ATOM 1480 C C . ILE A 1 184 ? -42.009 13.033 34.409 1.00 92.06 184 ILE A C 1
ATOM 1482 O O . ILE A 1 184 ? -42.850 13.770 34.924 1.00 92.06 184 ILE A O 1
ATOM 1486 N N . ARG A 1 185 ? -40.988 13.513 33.687 1.00 90.94 185 ARG A N 1
ATOM 1487 C CA . ARG A 1 185 ? -40.766 14.946 33.463 1.00 90.94 185 ARG A CA 1
ATOM 1488 C C . ARG A 1 185 ? -41.897 15.586 32.658 1.00 90.94 185 ARG A C 1
ATOM 1490 O O . ARG A 1 185 ? -42.348 16.671 33.019 1.00 90.94 185 ARG A O 1
ATOM 1497 N N . GLU A 1 186 ? -42.369 14.926 31.605 1.00 89.25 186 GLU A N 1
ATOM 1498 C CA . GLU A 1 186 ? -43.539 15.366 30.834 1.00 89.25 186 GLU A CA 1
ATOM 1499 C C . GLU A 1 186 ? -44.811 15.381 31.697 1.00 89.25 186 GLU A C 1
ATOM 1501 O O . GLU A 1 186 ? -45.560 16.363 31.697 1.00 89.25 186 GLU A O 1
ATOM 1506 N N . GLY A 1 187 ? -45.014 14.352 32.527 1.00 90.06 187 GLY A N 1
ATOM 1507 C CA . GLY A 1 187 ? -46.118 14.311 33.488 1.00 90.06 187 GLY A CA 1
ATOM 1508 C C . GLY A 1 187 ? -46.072 15.462 34.499 1.00 90.06 187 GLY A C 1
ATOM 1509 O O . GLY A 1 187 ? -47.085 16.123 34.725 1.00 90.06 187 GLY A O 1
ATOM 1510 N N . MET A 1 188 ? -44.893 15.761 35.056 1.00 90.00 188 MET A N 1
ATOM 1511 C CA . MET A 1 188 ? -44.687 16.902 35.957 1.00 90.00 188 MET A CA 1
ATOM 1512 C C . MET A 1 188 ? -44.972 18.235 35.271 1.00 90.00 188 MET A C 1
ATOM 1514 O O . MET A 1 188 ? -45.652 19.078 35.846 1.00 90.00 188 MET A O 1
ATOM 1518 N N . LYS A 1 189 ? -44.499 18.421 34.036 1.00 89.81 189 LYS A N 1
ATOM 1519 C CA . LYS A 1 189 ? -44.743 19.639 33.255 1.00 89.81 189 LYS A CA 1
ATOM 1520 C C . LYS A 1 189 ? -46.234 19.837 32.973 1.00 89.81 189 LYS A C 1
ATOM 1522 O O . LYS A 1 189 ? -46.745 20.945 33.105 1.00 89.81 189 LYS A O 1
ATOM 1527 N N . THR A 1 190 ? -46.938 18.754 32.654 1.00 89.38 190 THR A N 1
ATOM 1528 C CA . THR A 1 190 ? -48.395 18.760 32.465 1.00 89.38 190 THR A CA 1
ATOM 1529 C C . THR A 1 190 ? -49.126 19.107 33.766 1.00 89.38 190 THR A C 1
ATOM 1531 O O . THR A 1 190 ? -50.060 19.909 33.763 1.00 89.38 190 THR A O 1
ATOM 1534 N N . ALA A 1 191 ? -48.696 18.538 34.897 1.00 86.38 191 ALA A N 1
ATOM 1535 C CA . ALA A 1 191 ? -49.252 18.855 36.211 1.00 86.38 191 ALA A CA 1
ATOM 1536 C C . ALA A 1 191 ? -48.995 20.321 36.604 1.00 86.38 191 ALA A C 1
ATOM 1538 O O . ALA A 1 191 ? -49.893 20.985 37.114 1.00 86.38 191 ALA A O 1
ATOM 1539 N N . GLU A 1 192 ? -47.805 20.850 36.309 1.00 88.69 192 GLU A N 1
ATOM 1540 C CA . GLU A 1 192 ? -47.445 22.252 36.536 1.00 88.69 192 GLU A CA 1
ATOM 1541 C C . GLU A 1 192 ? -48.294 23.214 35.691 1.00 88.69 192 GLU A C 1
ATOM 1543 O O . GLU A 1 192 ? -48.769 24.225 36.205 1.00 88.69 192 GLU A O 1
ATOM 1548 N N . GLN A 1 193 ? -48.539 22.889 34.417 1.00 85.75 193 GLN A N 1
ATOM 1549 C CA . GLN A 1 193 ? -49.424 23.673 33.547 1.00 85.75 193 GLN A CA 1
ATOM 1550 C C . GLN A 1 193 ? -50.859 23.715 34.083 1.00 85.75 193 GLN A C 1
ATOM 1552 O O . GLN A 1 193 ? -51.429 24.796 34.198 1.00 85.75 193 GLN A O 1
ATOM 1557 N N . ARG A 1 194 ? -51.406 22.568 34.506 1.00 86.12 194 ARG A N 1
ATOM 1558 C CA . ARG A 1 194 ? -52.746 22.503 35.113 1.00 86.12 194 ARG A CA 1
ATOM 1559 C C . ARG A 1 194 ? -52.847 23.308 36.407 1.00 86.12 194 ARG A C 1
ATOM 1561 O O . ARG A 1 194 ? -53.869 23.936 36.647 1.00 86.12 194 ARG A O 1
ATOM 1568 N N . MET A 1 195 ? -51.801 23.315 37.236 1.00 84.25 195 MET A N 1
ATOM 1569 C CA . MET A 1 195 ? -51.784 24.137 38.452 1.00 84.25 195 MET A CA 1
ATOM 1570 C C . MET A 1 195 ? -51.809 25.639 38.141 1.00 84.25 195 MET A C 1
ATOM 1572 O O . MET A 1 195 ? -52.466 26.376 38.866 1.00 84.25 195 MET A O 1
ATOM 1576 N N . LYS A 1 196 ? -51.148 26.089 37.065 1.00 85.44 196 LYS A N 1
ATOM 1577 C CA . LYS A 1 196 ? -51.179 27.498 36.630 1.00 85.44 196 LYS A CA 1
ATOM 1578 C C . LYS A 1 196 ? -52.527 27.933 36.057 1.00 85.44 196 LYS A C 1
ATOM 1580 O O . LYS A 1 196 ? -52.865 29.097 36.186 1.00 85.44 196 LYS A O 1
ATOM 1585 N N . GLU A 1 197 ? -53.277 27.034 35.422 1.00 84.19 197 GLU A N 1
ATOM 1586 C CA . GLU A 1 197 ? -54.624 27.331 34.901 1.00 84.19 197 GLU A CA 1
ATOM 1587 C C . GLU A 1 197 ? -55.692 27.423 36.005 1.00 84.19 197 GLU A C 1
ATOM 1589 O O . GLU A 1 197 ? -56.746 28.017 35.793 1.00 84.19 197 GLU A O 1
ATOM 1594 N N . LEU A 1 198 ? -55.436 26.823 37.173 1.00 79.44 198 LEU A N 1
ATOM 1595 C CA . LEU A 1 198 ? -56.337 26.826 38.333 1.00 79.44 198 LEU A CA 1
ATOM 1596 C C . LEU A 1 198 ? -56.056 27.969 39.332 1.00 79.44 198 LEU A C 1
ATOM 1598 O O . LEU A 1 198 ? -56.761 28.063 40.339 1.00 79.44 198 LEU A O 1
ATOM 1602 N N . GLN A 1 199 ? -55.036 28.797 39.080 1.00 54.78 199 GLN A N 1
ATOM 1603 C CA . GLN A 1 199 ? -54.672 29.990 39.860 1.00 54.78 199 GLN A CA 1
ATOM 1604 C C . GLN A 1 199 ? -55.131 31.266 39.156 1.00 54.78 199 GLN A C 1
ATOM 1606 O O . GLN A 1 199 ? -55.549 32.194 39.884 1.00 54.78 199 GLN A O 1
#

Sequence (199 aa):
VDLTGWNDKDNTLLWRKAWADFTNDFLERNGSPERIDHRSNAERGIDEIPTVHMGVAACQMEKKGIATEKGELNRSIQKTNRLIREIRAQIGKLKEWIADLFKAWETAPKQPPQSPNLANLLMKYLSVQREKSRKYSQRWQQQHTADELKIIAAAVNYLSEHGISNLDELDASLSSVSDRAYSIREGMKTAEQRMKELQ

pLDDT: mean 85.59, std 9.8, range [48.53, 97.0]

Secondary structure (DSSP, 8-state):
--SS-TT-STHHHHHHHHHHHHHHHHHHHTT------SS-TTTTT--PPPPPP--HHHHHHHHTT---HHHHHHHHHHHHHHHHHHHHHHHHHHHHHHHHHHHHHHHS---------HHHHHHHHHHHHHHHHTTS-HHHHHHHHHHHHHHHHHHHHHHHHTT--SHHHHHHHHHHHHHHHHHHHHHHHHHHHHHHHT-

Radius of gyration: 38.57 Å; chains: 1; bounding box: 94×52×102 Å

Foldseek 3Di:
DPPDCPPPPVCVLVVLQVVQVVVQVVCVVVVHPDGDDSDDCVVVVNPQDDQDDQDDVQVVCVVVVHHDPSNVRRVVSVVVSVVVVVVVVVVVVVVVVVVVVVVCVVPPDPPPPPLVWVVNVLVVVVVVVLVVCPVDDPVVSVVVVVVSVVVVVVVVVVCVVQVNTHPVSVVVVVVVVVVVVVVVVVVVVVVVVVVVVVD